Protein AF-A0A2P6VHN7-F1 (afdb_monomer_lite)

Secondary structure (DSSP, 8-state):
--S--TTS--TTSTTSTT----------TT-EEEEEEE-SS---EEEEEEEEEEEB-SHHHHHHH--HHHHHTTB-EE-SSTT-SSTT-SPEEE-SS-SEEEEEEEEPPTT----SSSEEEEEEEEEE--SSSBPTT--TTTS-TTSPBTTTSS----------SSSPPPPHHHH-SSSEEEE-TTTTSSEEEEEEETTEEEEEEPSTT-EEETTTTEEE-GGG--PPP-----------

Foldseek 3Di:
DQPDDPPDDDQPFFPHVVDPQDDPDDDDAQDWFFDKAFAPAFQWAKKWKFKAKFFFGGRVRRVVGVDPLRRLVGTKFQDPDPPEPDGRHRIDTTARPDRMDTGRTITHHHPDDAPSGRIDMDMDMDGFGDNAAHEPPDDPVRHDPPHHYALPPQRWGPPPPRPDPDQPQPQLQVVFAQAAKAARLSVVQQKIWGAPGRRRTDIDGDTRQFGQARVVRDTHHPVRHDRDHDDDDPPPPPDD

Structure (mmCIF, N/CA/C/O backbone):
data_AF-A0A2P6VHN7-F1
#
_entry.id   AF-A0A2P6VHN7-F1
#
loop_
_atom_site.group_PDB
_atom_site.id
_atom_site.type_symbol
_atom_site.label_atom_id
_atom_site.label_alt_id
_atom_site.label_comp_id
_atom_site.label_asym_id
_atom_site.label_entity_id
_atom_site.label_seq_id
_atom_site.pdbx_PDB_ins_code
_atom_site.Cartn_x
_atom_site.Cartn_y
_atom_site.Cartn_z
_atom_site.occupancy
_atom_site.B_iso_or_equiv
_atom_site.auth_seq_id
_atom_site.auth_comp_id
_atom_site.auth_asym_id
_atom_site.auth_atom_id
_atom_site.pdbx_PDB_model_num
ATOM 1 N N . MET A 1 1 ? 0.963 -10.779 1.175 1.00 86.38 1 MET A N 1
ATOM 2 C CA . MET A 1 1 ? 0.351 -9.469 1.498 1.00 86.38 1 MET A CA 1
ATOM 3 C C . MET A 1 1 ? 1.165 -8.693 2.508 1.00 86.38 1 MET A C 1
ATOM 5 O O . MET A 1 1 ? 1.375 -7.500 2.324 1.00 86.38 1 MET A O 1
ATOM 9 N N . CYS A 1 2 ? 1.641 -9.367 3.551 1.00 91.75 2 CYS A N 1
ATOM 10 C CA . CYS A 1 2 ? 2.353 -8.747 4.667 1.00 91.75 2 CYS A CA 1
ATOM 11 C C . CYS A 1 2 ? 3.887 -8.879 4.563 1.00 91.75 2 CYS A C 1
ATOM 13 O O . CYS A 1 2 ? 4.567 -8.957 5.576 1.00 91.75 2 CYS A O 1
ATOM 15 N N . GLY A 1 3 ? 4.434 -8.929 3.341 1.00 90.25 3 GLY A N 1
ATOM 16 C CA . GLY A 1 3 ? 5.885 -8.992 3.093 1.00 90.25 3 GLY A CA 1
ATOM 17 C C . GLY A 1 3 ? 6.507 -10.394 3.053 1.00 90.25 3 GLY A C 1
ATOM 18 O O . GLY A 1 3 ? 7.708 -10.512 2.826 1.00 90.25 3 GLY A O 1
ATOM 19 N N . ASP A 1 4 ? 5.712 -11.450 3.233 1.00 89.19 4 ASP A N 1
ATOM 20 C CA . ASP A 1 4 ? 6.186 -12.835 3.141 1.00 89.19 4 ASP A CA 1
ATOM 21 C C . ASP A 1 4 ? 6.561 -13.239 1.700 1.00 89.19 4 ASP A C 1
ATOM 23 O O . ASP A 1 4 ? 5.911 -12.780 0.750 1.00 89.19 4 ASP A O 1
ATOM 27 N N . PRO A 1 5 ? 7.566 -14.119 1.507 1.00 83.31 5 PRO A N 1
ATOM 28 C CA . PRO A 1 5 ? 7.915 -14.629 0.187 1.00 83.31 5 PRO A CA 1
ATOM 29 C C . PRO A 1 5 ? 6.751 -15.361 -0.500 1.00 83.31 5 PRO A C 1
ATOM 31 O O . PRO A 1 5 ? 5.858 -15.936 0.124 1.00 83.31 5 PRO A O 1
ATOM 34 N N . TRP A 1 6 ? 6.778 -15.377 -1.831 1.00 76.44 6 TRP A N 1
ATOM 35 C CA . TRP A 1 6 ? 5.832 -16.138 -2.642 1.00 76.44 6 TRP A CA 1
ATOM 36 C C . TRP A 1 6 ? 6.573 -17.152 -3.525 1.00 76.44 6 TRP A C 1
ATOM 38 O O . TRP A 1 6 ? 7.509 -16.748 -4.217 1.00 76.44 6 TRP A O 1
ATOM 48 N N . PRO A 1 7 ? 6.156 -18.434 -3.581 1.00 75.00 7 PRO A N 1
ATOM 49 C CA . PRO A 1 7 ? 5.142 -19.099 -2.759 1.00 75.00 7 PRO A CA 1
ATOM 50 C C . PRO A 1 7 ? 5.776 -19.716 -1.496 1.00 75.00 7 PRO A C 1
ATOM 52 O O . PRO A 1 7 ? 6.458 -20.734 -1.583 1.00 75.00 7 PRO A O 1
ATOM 55 N N . SER A 1 8 ? 5.556 -19.129 -0.317 1.00 80.94 8 SER A N 1
ATOM 56 C CA . SER A 1 8 ? 5.982 -19.722 0.959 1.00 80.94 8 SER A CA 1
ATOM 57 C C . SER A 1 8 ? 4.905 -19.618 2.035 1.00 80.94 8 SER A C 1
ATOM 59 O O . SER A 1 8 ? 3.847 -19.019 1.823 1.00 80.94 8 SER A O 1
ATOM 61 N N . ASP A 1 9 ? 5.208 -20.184 3.206 1.00 87.94 9 ASP A N 1
ATOM 62 C CA . ASP A 1 9 ? 4.478 -19.908 4.440 1.00 87.94 9 ASP A CA 1
ATOM 63 C C . ASP A 1 9 ? 4.372 -18.396 4.670 1.00 87.94 9 ASP A C 1
ATOM 65 O O . ASP A 1 9 ? 5.269 -17.632 4.295 1.00 87.94 9 ASP A O 1
ATOM 69 N N . ARG A 1 10 ? 3.267 -17.980 5.297 1.00 91.12 10 ARG A N 1
ATOM 70 C CA . ARG A 1 10 ? 2.905 -16.573 5.504 1.00 91.12 10 ARG A CA 1
ATOM 71 C C . ARG A 1 10 ? 2.848 -16.210 6.991 1.00 91.12 10 ARG A C 1
ATOM 73 O O . ARG A 1 10 ? 1.762 -16.037 7.546 1.00 91.12 10 ARG A O 1
ATOM 80 N N . PRO A 1 11 ? 3.993 -16.183 7.695 1.00 93.94 11 PRO A N 1
ATOM 81 C CA . PRO A 1 11 ? 4.022 -15.993 9.140 1.00 93.94 11 PRO A CA 1
ATOM 82 C C . PRO A 1 11 ? 3.550 -14.608 9.614 1.00 93.94 11 PRO A C 1
ATOM 84 O O . PRO A 1 11 ? 3.300 -14.478 10.814 1.00 93.94 11 PRO A O 1
ATOM 87 N N . HIS A 1 12 ? 3.426 -13.606 8.733 1.00 95.06 12 HIS A N 1
ATOM 88 C CA . HIS A 1 12 ? 2.946 -12.258 9.076 1.00 95.06 12 HIS A CA 1
ATOM 89 C C . HIS A 1 12 ? 1.463 -12.017 8.735 1.00 95.06 12 HIS A C 1
ATOM 91 O O . HIS A 1 12 ? 0.946 -10.930 8.989 1.00 95.06 12 HIS A O 1
ATOM 97 N N . GLU A 1 13 ? 0.774 -13.002 8.160 1.00 92.88 13 GLU A N 1
ATOM 98 C CA . GLU A 1 13 ? -0.680 -12.977 7.943 1.00 92.88 13 GLU A CA 1
ATOM 99 C C . GLU A 1 13 ? -1.403 -13.726 9.077 1.00 92.88 13 GLU A C 1
ATOM 101 O O . GLU A 1 13 ? -0.772 -14.441 9.864 1.00 92.88 13 GLU A O 1
ATOM 106 N N . ALA A 1 14 ? -2.728 -13.574 9.191 1.00 93.06 14 ALA A N 1
ATOM 107 C CA . ALA A 1 14 ? -3.465 -14.235 10.262 1.00 93.06 14 ALA A CA 1
ATOM 108 C C . ALA A 1 14 ? -3.269 -15.751 10.341 1.00 93.06 14 ALA A C 1
ATOM 110 O O . ALA A 1 14 ? -3.322 -16.471 9.343 1.00 93.06 14 ALA A O 1
ATOM 111 N N . GLY A 1 15 ? -3.073 -16.233 11.572 1.00 92.12 15 GLY A N 1
ATOM 112 C CA . GLY A 1 15 ? -2.699 -17.619 11.867 1.00 92.12 15 GLY A CA 1
ATOM 113 C C . GLY A 1 15 ? -1.195 -17.897 11.742 1.00 92.12 15 GLY A C 1
ATOM 114 O O . GLY A 1 15 ? -0.748 -18.981 12.111 1.00 92.12 15 GLY A O 1
ATOM 115 N N . GLY A 1 16 ? -0.414 -16.930 11.256 1.00 94.19 16 GLY A N 1
ATOM 116 C CA . GLY A 1 16 ? 1.040 -16.981 11.202 1.00 94.19 16 GLY A CA 1
ATOM 117 C C . GLY A 1 16 ? 1.712 -16.709 12.551 1.00 94.19 16 GLY A C 1
ATOM 118 O O . GLY A 1 16 ? 1.113 -16.182 13.486 1.00 94.19 16 GLY A O 1
ATOM 119 N N . ARG A 1 17 ? 3.002 -17.052 12.643 1.00 95.38 17 ARG A N 1
ATOM 120 C CA . ARG A 1 17 ? 3.818 -16.946 13.868 1.00 95.38 17 ARG A CA 1
ATOM 121 C C . ARG A 1 17 ? 3.841 -15.545 14.492 1.00 95.38 17 ARG A C 1
ATOM 123 O O . ARG A 1 17 ? 4.016 -15.436 15.703 1.00 95.38 17 ARG A O 1
ATOM 130 N N . TYR A 1 18 ? 3.742 -14.499 13.677 1.00 94.12 18 TYR A N 1
ATOM 131 C CA . TYR A 1 18 ? 3.858 -13.105 14.110 1.00 94.12 18 TYR A CA 1
ATOM 132 C C . TYR A 1 18 ? 2.504 -12.394 14.208 1.00 94.12 18 TYR A C 1
ATOM 134 O O . TYR A 1 18 ? 2.458 -11.209 14.536 1.00 94.12 18 TYR A O 1
ATOM 142 N N . TRP A 1 19 ? 1.403 -13.103 13.951 1.00 92.75 19 TRP A N 1
ATOM 143 C CA . TRP A 1 19 ? 0.060 -12.567 14.111 1.00 92.75 19 TRP A CA 1
ATOM 144 C C . TRP A 1 19 ? -0.467 -12.873 15.513 1.00 92.75 19 TRP A C 1
ATOM 146 O O . TRP A 1 19 ? -0.619 -14.030 15.900 1.00 92.75 19 TRP A O 1
ATOM 156 N N . PHE A 1 20 ? -0.772 -11.823 16.273 1.00 90.00 20 PHE A N 1
ATOM 157 C CA . PHE A 1 20 ? -1.273 -11.940 17.648 1.00 90.00 20 PHE A CA 1
ATOM 158 C C . PHE A 1 20 ? -2.760 -11.586 17.787 1.00 90.00 20 PHE A C 1
ATOM 160 O O . PHE A 1 20 ? -3.313 -11.709 18.875 1.00 90.00 20 PHE A O 1
ATOM 167 N N . GLY A 1 21 ? -3.411 -11.130 16.709 1.00 85.94 21 GLY A N 1
ATOM 168 C CA . GLY A 1 21 ? -4.821 -10.716 16.717 1.00 85.94 21 GLY A CA 1
ATOM 169 C C . GLY A 1 21 ? -5.123 -9.460 17.545 1.00 85.94 21 GLY A C 1
ATOM 170 O O . GLY A 1 21 ? -6.286 -9.125 17.747 1.00 85.94 21 GLY A O 1
ATOM 171 N N . THR A 1 22 ? -4.093 -8.765 18.029 1.00 87.88 22 THR A N 1
ATOM 172 C CA . THR A 1 22 ? -4.228 -7.580 18.880 1.00 87.88 22 THR A CA 1
ATOM 173 C C . THR A 1 22 ? -4.276 -6.310 18.040 1.00 87.88 22 THR A C 1
ATOM 175 O O . THR A 1 22 ? -3.408 -6.084 17.198 1.00 87.88 22 THR A O 1
ATOM 178 N N . VAL A 1 23 ? -5.249 -5.441 18.316 1.00 89.94 23 VAL A N 1
ATOM 179 C CA . VAL A 1 23 ? -5.300 -4.088 17.749 1.00 89.94 23 VAL A CA 1
ATOM 180 C C . VAL A 1 23 ? -4.153 -3.258 18.327 1.00 89.94 23 VAL A C 1
ATOM 182 O O . VAL A 1 23 ? -4.055 -3.079 19.539 1.00 89.94 23 VAL A O 1
ATOM 185 N N . THR A 1 24 ? -3.277 -2.753 17.461 1.00 90.88 24 THR A N 1
ATOM 186 C CA . THR A 1 24 ? -2.067 -2.008 17.851 1.00 90.88 24 THR A CA 1
ATOM 187 C C . THR A 1 24 ? -2.245 -0.489 17.843 1.00 90.88 24 THR A C 1
ATOM 189 O O . THR A 1 24 ? -1.358 0.228 18.298 1.00 90.88 24 THR A O 1
ATOM 192 N N . GLY A 1 25 ? -3.385 0.013 17.363 1.00 91.69 25 GLY A N 1
ATOM 193 C CA . GLY A 1 25 ? -3.706 1.437 17.335 1.00 91.69 25 GLY A CA 1
ATOM 194 C C . GLY A 1 25 ? -5.202 1.679 17.162 1.00 91.69 25 GLY A C 1
ATOM 195 O O . GLY A 1 25 ? -5.915 0.860 16.587 1.00 91.69 25 GLY A O 1
ATOM 196 N N . SER A 1 26 ? -5.686 2.801 17.684 1.00 94.12 26 SER A N 1
ATOM 197 C CA . SER A 1 26 ? -7.070 3.257 17.533 1.00 94.12 26 SER A CA 1
ATOM 198 C C . SER A 1 26 ? -7.059 4.694 17.038 1.00 94.12 26 SER A C 1
ATOM 200 O O . SER A 1 26 ? -6.291 5.514 17.539 1.00 94.12 26 SER A O 1
ATOM 202 N N . TYR A 1 27 ? -7.893 4.972 16.043 1.00 95.94 27 TYR A N 1
ATOM 203 C CA . TYR A 1 27 ? -7.943 6.247 15.338 1.00 95.94 27 TYR A CA 1
ATOM 204 C C . TYR A 1 27 ? -9.392 6.592 15.008 1.00 95.94 27 TYR A C 1
ATOM 206 O O . TYR A 1 27 ? -10.249 5.706 14.948 1.00 95.94 27 TYR A O 1
ATOM 214 N N . GLU A 1 28 ? -9.654 7.869 14.763 1.00 96.06 28 GLU A N 1
ATOM 215 C CA . GLU A 1 28 ? -10.955 8.338 14.296 1.00 96.06 28 GLU A CA 1
ATOM 216 C C . GLU A 1 28 ? -11.028 8.280 12.764 1.00 96.06 28 GLU A C 1
ATOM 218 O O . GLU A 1 28 ? -10.049 8.525 12.052 1.00 96.06 28 GLU A O 1
ATOM 223 N N . GLU A 1 29 ? -12.201 7.947 12.223 1.00 94.94 29 GLU A N 1
ATOM 224 C CA . GLU A 1 29 ? -12.406 8.013 10.777 1.00 94.94 29 GLU A CA 1
ATOM 225 C C . GLU A 1 29 ? -12.183 9.442 10.265 1.00 94.94 29 GLU A C 1
ATOM 227 O O . GLU A 1 29 ? -12.552 10.423 10.909 1.00 94.94 29 GLU A O 1
ATOM 232 N N . GLY A 1 30 ? -11.553 9.591 9.100 1.00 93.31 30 GLY A N 1
ATOM 233 C CA . GLY A 1 30 ? -11.214 10.925 8.602 1.00 93.31 30 GLY A CA 1
ATOM 234 C C . GLY A 1 30 ? -10.143 11.669 9.416 1.00 93.31 30 GLY A C 1
ATOM 235 O O . GLY A 1 30 ? -9.899 12.842 9.130 1.00 93.31 30 GLY A O 1
ATOM 236 N N . GLN A 1 31 ? -9.481 11.037 10.385 1.00 96.94 31 GLN A N 1
ATOM 237 C CA . GLN A 1 31 ? -8.352 11.638 11.091 1.00 96.94 31 GLN A CA 1
ATOM 238 C C . GLN A 1 31 ? -7.119 11.740 10.176 1.00 96.94 31 GLN A C 1
ATOM 240 O O . GLN A 1 31 ? -6.801 10.807 9.435 1.00 96.94 31 GLN A O 1
ATOM 245 N N . ALA A 1 32 ? -6.394 12.857 10.262 1.00 97.44 32 ALA A N 1
ATOM 246 C CA . ALA A 1 32 ? -5.024 12.946 9.765 1.00 97.44 32 ALA A CA 1
ATOM 247 C C . ALA A 1 32 ? -4.084 12.298 10.794 1.00 97.44 32 ALA A C 1
ATOM 249 O O . ALA A 1 32 ? -3.969 12.771 11.928 1.00 97.44 32 ALA A O 1
ATOM 250 N N . VAL A 1 33 ? -3.455 11.189 10.416 1.00 97.00 33 VAL A N 1
ATOM 251 C CA . VAL A 1 33 ? -2.553 10.414 11.272 1.00 97.00 33 VAL A CA 1
ATOM 252 C C . VAL A 1 33 ? -1.113 10.574 10.818 1.00 97.00 33 VAL A C 1
ATOM 254 O O . VAL A 1 33 ? -0.829 10.676 9.630 1.00 97.00 33 VAL A O 1
ATOM 257 N N . ASN A 1 34 ? -0.199 10.550 11.777 1.00 97.56 34 ASN A N 1
ATOM 258 C CA . ASN A 1 34 ? 1.230 10.595 11.519 1.00 97.56 34 ASN A CA 1
ATOM 259 C C . ASN A 1 34 ? 1.776 9.168 11.479 1.00 97.56 34 ASN A C 1
ATOM 261 O O . ASN A 1 34 ? 1.771 8.471 12.495 1.00 97.56 34 ASN A O 1
ATOM 265 N N . LEU A 1 35 ? 2.222 8.731 10.303 1.00 97.25 35 LEU A N 1
ATOM 266 C CA . LEU A 1 35 ? 2.865 7.434 10.111 1.00 97.25 35 LEU A CA 1
ATOM 267 C C . LEU A 1 35 ? 4.382 7.595 10.193 1.00 97.25 35 LEU A C 1
ATOM 269 O O . LEU A 1 35 ? 4.950 8.520 9.614 1.00 97.25 35 LEU A O 1
ATOM 273 N N . THR A 1 36 ? 5.038 6.661 10.877 1.00 97.00 36 THR A N 1
ATOM 274 C CA . THR A 1 36 ? 6.495 6.646 11.020 1.00 97.00 36 THR A CA 1
ATOM 275 C C . THR A 1 36 ? 7.052 5.377 10.392 1.00 97.00 36 THR A C 1
ATOM 277 O O . THR A 1 36 ? 6.622 4.271 10.722 1.00 97.00 36 THR A O 1
ATOM 280 N N . VAL A 1 37 ? 8.032 5.529 9.502 1.00 97.06 37 VAL A N 1
ATOM 281 C CA . VAL A 1 37 ? 8.764 4.410 8.894 1.00 97.06 37 VAL A CA 1
ATOM 282 C C . VAL A 1 37 ? 10.242 4.549 9.216 1.00 97.06 37 VAL A C 1
ATOM 284 O O . VAL A 1 37 ? 10.860 5.588 8.980 1.00 97.06 37 VAL A O 1
ATOM 287 N N . ARG A 1 38 ? 10.825 3.465 9.732 1.00 96.25 38 ARG A N 1
ATOM 288 C CA . ARG A 1 38 ? 12.263 3.352 9.960 1.00 96.25 38 ARG A CA 1
ATOM 289 C C . ARG A 1 38 ? 12.859 2.352 8.982 1.00 96.25 38 ARG A C 1
ATOM 291 O O . ARG A 1 38 ? 12.532 1.168 9.029 1.00 96.25 38 ARG A O 1
ATOM 298 N N . LEU A 1 39 ? 13.762 2.828 8.138 1.00 94.75 39 LEU A N 1
ATOM 299 C CA . LEU A 1 39 ? 14.549 1.993 7.244 1.00 94.75 39 LEU A CA 1
ATOM 300 C C . LEU A 1 39 ? 15.851 1.570 7.926 1.00 94.75 39 LEU A C 1
ATOM 302 O O . LEU A 1 39 ? 16.501 2.352 8.618 1.00 94.75 39 LEU A O 1
ATOM 306 N N . THR A 1 40 ? 16.258 0.327 7.692 1.00 93.00 40 THR A N 1
ATOM 307 C CA . THR A 1 40 ? 17.609 -0.160 8.014 1.00 93.00 40 THR A CA 1
ATOM 308 C C . THR A 1 40 ? 18.572 0.015 6.840 1.00 93.00 40 THR A C 1
ATOM 310 O O . THR A 1 40 ? 19.777 0.108 7.051 1.00 93.00 40 THR A O 1
ATOM 313 N N . ALA A 1 41 ? 18.042 0.107 5.619 1.00 90.75 41 ALA A N 1
ATOM 314 C CA . ALA A 1 41 ? 18.772 0.423 4.401 1.00 90.75 41 ALA A CA 1
ATOM 315 C C . ALA A 1 41 ? 17.924 1.354 3.520 1.00 90.75 41 ALA A C 1
ATOM 317 O O . ALA A 1 41 ? 16.771 1.044 3.214 1.00 90.75 41 ALA A O 1
ATOM 318 N N . ALA A 1 42 ? 18.489 2.499 3.134 1.00 90.69 42 ALA A N 1
ATOM 319 C CA . ALA A 1 42 ? 17.828 3.471 2.271 1.00 90.69 42 ALA A CA 1
ATOM 320 C C . ALA A 1 42 ? 18.074 3.118 0.794 1.00 90.69 42 ALA A C 1
ATOM 322 O O . ALA A 1 42 ? 19.212 3.118 0.319 1.00 90.69 42 ALA A O 1
ATOM 323 N N . HIS A 1 43 ? 17.008 2.803 0.057 1.00 91.31 43 HIS A N 1
ATOM 324 C CA . HIS A 1 43 ? 17.083 2.343 -1.337 1.00 91.31 43 HIS A CA 1
ATOM 325 C C . HIS A 1 43 ? 16.308 3.242 -2.312 1.00 91.31 43 HIS A C 1
ATOM 327 O O . HIS A 1 43 ? 15.894 2.778 -3.379 1.00 91.31 43 HIS A O 1
ATOM 333 N N . LYS A 1 44 ? 16.120 4.526 -1.963 1.00 91.00 44 LYS A N 1
ATOM 334 C CA . LYS A 1 44 ? 15.271 5.482 -2.701 1.00 91.00 44 LYS A CA 1
ATOM 335 C C . LYS A 1 44 ? 13.858 4.930 -2.941 1.00 91.00 44 LYS A C 1
ATOM 337 O O . LYS A 1 44 ? 13.475 3.923 -2.353 1.00 91.00 44 LYS A O 1
ATOM 342 N N . GLY A 1 45 ? 13.087 5.542 -3.833 1.00 91.50 45 GLY A N 1
ATOM 343 C CA . GLY A 1 45 ? 11.812 5.007 -4.303 1.00 91.50 45 GLY A CA 1
ATOM 344 C C . GLY A 1 45 ? 10.635 5.678 -3.613 1.00 91.50 45 GLY A C 1
ATOM 345 O O . GLY A 1 45 ? 10.615 6.904 -3.510 1.00 91.50 45 GLY A O 1
ATOM 346 N N . ARG A 1 46 ? 9.631 4.904 -3.193 1.00 93.06 46 ARG A N 1
ATOM 347 C CA . ARG A 1 46 ? 8.397 5.459 -2.624 1.00 93.06 46 ARG A CA 1
ATOM 348 C C . ARG A 1 46 ? 7.642 4.512 -1.696 1.00 93.06 46 ARG A C 1
ATOM 350 O O . ARG A 1 46 ? 7.638 3.299 -1.912 1.00 93.06 46 ARG A O 1
ATOM 357 N N . PHE A 1 47 ? 6.971 5.075 -0.695 1.00 96.00 47 PHE A N 1
ATOM 358 C CA . PHE A 1 47 ? 6.048 4.367 0.191 1.00 96.00 47 PHE A CA 1
ATOM 359 C C . PHE A 1 47 ? 4.593 4.591 -0.210 1.00 96.00 47 PHE A C 1
ATOM 361 O O . PHE A 1 47 ? 4.221 5.673 -0.661 1.00 96.00 47 PHE A O 1
ATOM 368 N N . LEU A 1 48 ? 3.778 3.570 0.030 1.00 94.06 48 LEU A N 1
ATOM 369 C CA . LEU A 1 48 ? 2.328 3.594 -0.083 1.00 94.06 48 LEU A CA 1
ATOM 370 C C . LEU A 1 48 ? 1.717 2.963 1.160 1.00 94.06 48 LEU A C 1
ATOM 372 O O . LEU A 1 48 ? 2.234 1.969 1.678 1.00 94.06 48 LEU A O 1
ATOM 376 N N . PHE A 1 49 ? 0.592 3.515 1.599 1.00 97.31 49 PHE A N 1
ATOM 377 C CA . PHE A 1 49 ? -0.160 2.996 2.732 1.00 97.31 49 PHE A CA 1
ATOM 378 C C . PHE A 1 49 ? -1.590 2.685 2.315 1.00 97.31 49 PHE A C 1
ATOM 380 O O . PHE A 1 49 ? -2.222 3.448 1.581 1.00 97.31 49 PHE A O 1
ATOM 387 N N . ARG A 1 50 ? -2.100 1.544 2.770 1.00 95.75 50 ARG A N 1
ATOM 388 C CA . ARG A 1 50 ? -3.429 1.040 2.411 1.00 95.75 50 ARG A CA 1
ATOM 389 C C . ARG A 1 50 ? -4.112 0.444 3.623 1.00 95.75 50 ARG A C 1
ATOM 391 O O . ARG A 1 50 ? -3.439 -0.141 4.466 1.00 95.75 50 ARG A O 1
ATOM 398 N N . VAL A 1 51 ? -5.434 0.529 3.683 1.00 96.50 51 VAL A N 1
ATOM 399 C CA . VAL A 1 51 ? -6.221 -0.102 4.745 1.00 96.50 51 VAL A CA 1
ATOM 400 C C . VAL A 1 51 ? -7.194 -1.102 4.138 1.00 96.50 51 VAL A C 1
ATOM 402 O O . VAL A 1 51 ? -7.929 -0.787 3.215 1.00 96.50 51 VAL A O 1
ATOM 405 N N . CYS A 1 52 ? -7.226 -2.317 4.669 1.00 95.25 52 CYS A N 1
ATOM 406 C CA . CYS A 1 52 ? -8.256 -3.294 4.346 1.00 95.25 52 CYS A CA 1
ATOM 407 C C . CYS A 1 52 ? -9.219 -3.426 5.524 1.00 95.25 52 CYS A C 1
ATOM 409 O O . CYS A 1 52 ? -8.790 -3.634 6.661 1.00 95.25 52 CYS A O 1
ATOM 411 N N . ARG A 1 53 ? -10.522 -3.320 5.246 1.00 96.19 53 ARG A N 1
ATOM 412 C CA . ARG A 1 53 ? -11.584 -3.590 6.217 1.00 96.19 53 ARG A CA 1
ATOM 413 C C . ARG A 1 53 ? -11.978 -5.059 6.164 1.00 96.19 53 ARG A C 1
ATOM 415 O O . ARG A 1 53 ? -12.594 -5.497 5.197 1.00 96.19 53 ARG A O 1
ATOM 422 N N . ILE A 1 54 ? -11.702 -5.788 7.232 1.00 95.88 54 ILE A N 1
ATOM 423 C CA . ILE A 1 54 ? -12.127 -7.173 7.415 1.00 95.88 54 ILE A CA 1
ATOM 424 C C . ILE A 1 54 ? -13.448 -7.170 8.182 1.00 95.88 54 ILE A C 1
ATOM 426 O O . ILE A 1 54 ? -13.519 -6.625 9.281 1.00 95.88 54 ILE A O 1
ATOM 430 N N . VAL A 1 55 ? -14.507 -7.758 7.621 1.00 94.81 55 VAL A N 1
ATOM 431 C CA . VAL A 1 55 ? -15.762 -7.989 8.354 1.00 94.81 55 VAL A CA 1
ATOM 432 C C . VAL A 1 55 ? -15.560 -9.152 9.324 1.00 94.81 55 VAL A C 1
ATOM 434 O O . VAL A 1 55 ? -15.123 -10.230 8.922 1.00 94.81 55 VAL A O 1
ATOM 437 N N . GLY A 1 56 ? -15.909 -8.943 10.590 1.00 93.19 56 GLY A N 1
ATOM 438 C CA . GLY A 1 56 ? -15.588 -9.839 11.696 1.00 93.19 56 GLY A CA 1
ATOM 439 C C . GLY A 1 56 ? -14.152 -9.668 12.194 1.00 93.19 56 GLY A C 1
ATOM 440 O O . GLY A 1 56 ? -13.475 -8.691 11.875 1.00 93.19 56 GLY A O 1
ATOM 441 N N . ALA A 1 57 ? -13.700 -10.640 12.985 1.00 90.12 57 ALA A N 1
ATOM 442 C CA . ALA A 1 57 ? -12.372 -10.659 13.585 1.00 90.12 57 ALA A CA 1
ATOM 443 C C . ALA A 1 57 ? -11.776 -12.076 13.575 1.00 90.12 57 ALA A C 1
ATOM 445 O O . ALA A 1 57 ? -12.486 -13.079 13.455 1.00 90.12 57 ALA A O 1
ATOM 446 N N . GLY A 1 58 ? -10.456 -12.151 13.740 1.00 91.00 58 GLY A N 1
ATOM 447 C CA . GLY A 1 58 ? -9.718 -13.405 13.867 1.00 91.00 58 GLY A CA 1
ATOM 448 C C . GLY A 1 58 ? -9.271 -14.029 12.543 1.00 91.00 58 GLY A C 1
ATOM 449 O O . GLY A 1 58 ? -9.490 -13.494 11.457 1.00 91.00 58 GLY A O 1
ATOM 450 N N . VAL A 1 59 ? -8.628 -15.196 12.657 1.00 92.88 59 VAL A N 1
ATOM 451 C CA . VAL A 1 59 ? -7.875 -15.833 11.564 1.00 92.88 59 VAL A CA 1
ATOM 452 C C . VAL A 1 59 ? -8.718 -16.105 10.327 1.00 92.88 59 VAL A C 1
ATOM 454 O O . VAL A 1 59 ? -8.343 -15.706 9.228 1.00 92.88 59 VAL A O 1
ATOM 457 N N . ALA A 1 60 ? -9.873 -16.748 10.501 1.00 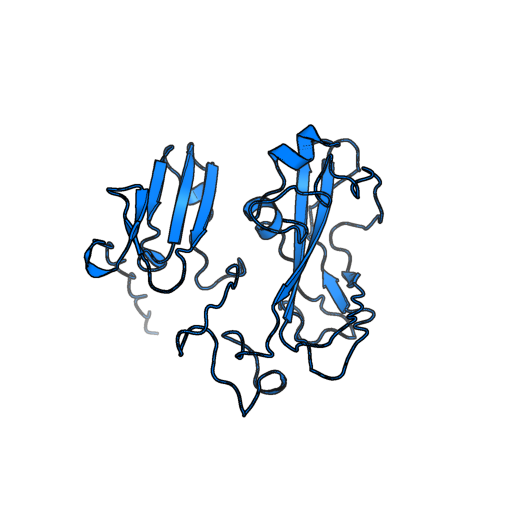92.00 60 ALA A N 1
ATOM 458 C CA . ALA A 1 60 ? -10.729 -17.120 9.379 1.00 92.00 60 ALA A CA 1
ATOM 459 C C . ALA A 1 60 ? -11.252 -15.892 8.616 1.00 92.00 60 ALA A C 1
ATOM 461 O O . ALA A 1 60 ? -11.324 -15.914 7.389 1.00 92.00 60 ALA A O 1
ATOM 462 N N . ALA A 1 61 ? -11.593 -14.816 9.334 1.00 93.19 61 ALA A N 1
ATOM 463 C CA . ALA A 1 61 ? -12.105 -13.593 8.731 1.00 93.19 61 ALA A CA 1
ATOM 464 C C . ALA A 1 61 ? -11.029 -12.893 7.892 1.00 93.19 61 ALA A C 1
ATOM 466 O O . ALA A 1 61 ? -11.298 -12.531 6.745 1.00 93.19 61 ALA A O 1
ATOM 467 N N . GLU A 1 62 ? -9.818 -12.744 8.439 1.00 93.88 62 GLU A N 1
ATOM 468 C CA . GLU A 1 62 ? -8.711 -12.086 7.744 1.00 93.88 62 GLU A CA 1
ATOM 469 C C . GLU A 1 62 ? -8.239 -12.908 6.539 1.00 93.88 62 GLU A C 1
ATOM 471 O O . GLU A 1 62 ? -8.155 -12.365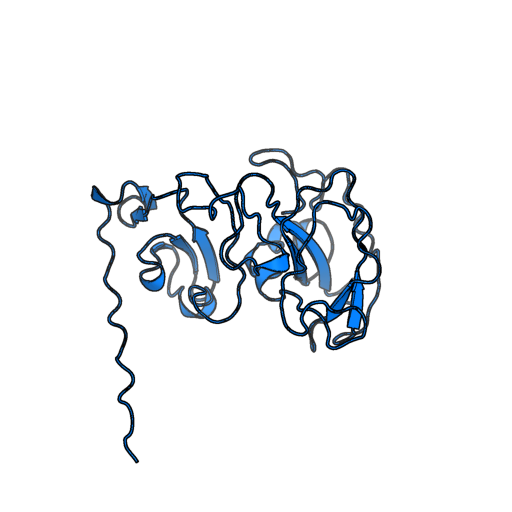 5.442 1.00 93.88 62 GLU A O 1
ATOM 476 N N . GLN A 1 63 ? -8.037 -14.223 6.684 1.00 90.25 63 GLN A N 1
ATOM 477 C CA . GLN A 1 63 ? -7.616 -15.089 5.572 1.00 90.25 63 GLN A CA 1
ATOM 478 C C . GLN A 1 63 ? -8.616 -15.104 4.405 1.00 90.25 63 GLN A C 1
ATOM 480 O O . GLN A 1 63 ? -8.215 -15.258 3.252 1.00 90.25 63 GLN A O 1
ATOM 485 N N . ALA A 1 64 ? -9.911 -14.939 4.686 1.00 88.00 64 ALA A N 1
ATOM 486 C CA . ALA A 1 64 ? -10.946 -14.912 3.656 1.00 88.00 64 ALA A CA 1
ATOM 487 C C . ALA A 1 64 ? -11.042 -13.571 2.906 1.00 88.00 64 ALA A C 1
ATOM 489 O O . ALA A 1 64 ? -11.564 -13.540 1.793 1.00 88.00 64 ALA A O 1
ATOM 490 N N . GLN A 1 65 ? -10.597 -12.464 3.512 1.00 91.38 65 GLN A N 1
ATOM 491 C CA . GLN A 1 65 ? -10.910 -11.108 3.035 1.00 91.38 65 GLN A CA 1
ATOM 492 C C . GLN A 1 65 ? -9.675 -10.255 2.725 1.00 91.38 65 GLN A C 1
ATOM 494 O O . GLN A 1 65 ? -9.750 -9.380 1.854 1.00 91.38 65 GLN A O 1
ATOM 499 N N . LEU A 1 66 ? -8.536 -10.507 3.382 1.00 89.31 66 LEU A N 1
ATOM 500 C CA . LEU A 1 66 ? -7.297 -9.779 3.139 1.00 89.31 66 LEU A CA 1
ATOM 501 C C . LEU A 1 66 ? -6.811 -10.061 1.718 1.00 89.31 66 LEU A C 1
ATOM 503 O O . LEU A 1 66 ? -6.318 -11.134 1.374 1.00 89.31 66 LEU A O 1
ATOM 507 N N . SER A 1 67 ? -6.976 -9.055 0.876 1.00 84.25 67 SER A N 1
ATOM 508 C CA . SER A 1 67 ? -6.734 -9.123 -0.555 1.00 84.25 67 SER A CA 1
ATOM 509 C C . SER A 1 67 ? -6.198 -7.782 -1.040 1.00 84.25 67 SER A C 1
ATOM 511 O O . SER A 1 67 ? -6.374 -6.755 -0.381 1.00 84.25 67 SER A O 1
ATOM 513 N N . TYR A 1 68 ? -5.549 -7.782 -2.204 1.00 80.06 68 TYR A N 1
ATOM 514 C CA . TYR A 1 68 ? -5.083 -6.543 -2.807 1.00 80.06 68 TYR A CA 1
ATOM 515 C C . TYR A 1 68 ? -6.265 -5.647 -3.143 1.00 80.06 68 TYR A C 1
ATOM 517 O O . TYR A 1 68 ? -6.160 -4.453 -2.937 1.00 80.06 68 TYR A O 1
ATOM 525 N N . ASP A 1 69 ? -7.411 -6.196 -3.551 1.00 76.12 69 ASP A N 1
ATOM 526 C CA . ASP A 1 69 ? -8.616 -5.397 -3.791 1.00 76.12 69 ASP A CA 1
ATOM 527 C C . ASP A 1 69 ? -9.123 -4.727 -2.516 1.00 76.12 69 ASP A C 1
ATOM 529 O O . ASP A 1 69 ? -9.432 -3.538 -2.533 1.00 76.12 69 ASP A O 1
ATOM 533 N N . CYS A 1 70 ? -9.156 -5.458 -1.397 1.00 86.31 70 CYS A N 1
ATOM 534 C CA . CYS A 1 70 ? -9.553 -4.884 -0.115 1.00 86.31 70 CYS A CA 1
ATOM 535 C C . CYS A 1 70 ? -8.603 -3.764 0.330 1.00 86.31 70 CYS A C 1
ATOM 537 O O . CYS A 1 70 ? -9.054 -2.715 0.778 1.00 86.31 70 CYS A O 1
ATOM 539 N N . LEU A 1 71 ? -7.292 -3.965 0.173 1.00 90.19 71 LEU A N 1
ATOM 540 C CA . LEU A 1 71 ? -6.281 -2.950 0.478 1.00 90.19 71 LEU A CA 1
ATOM 541 C C . LEU A 1 71 ? -6.398 -1.742 -0.467 1.00 90.19 71 LEU A C 1
ATOM 543 O O . LEU A 1 71 ? -6.406 -0.592 -0.035 1.00 90.19 71 LEU A O 1
ATOM 547 N N . ASN A 1 72 ? -6.526 -1.996 -1.766 1.00 81.75 72 ASN A N 1
ATOM 548 C CA . ASN A 1 72 ? -6.608 -0.977 -2.808 1.00 81.75 72 ASN A CA 1
ATOM 549 C C . ASN A 1 72 ? -7.895 -0.148 -2.710 1.00 81.75 72 ASN A C 1
ATOM 551 O O . ASN A 1 72 ? -7.880 1.029 -3.076 1.00 81.75 72 ASN A O 1
ATOM 555 N N . ALA A 1 73 ? -8.976 -0.713 -2.157 1.00 83.62 73 ALA A N 1
ATOM 556 C CA . ALA A 1 73 ? -10.218 0.009 -1.885 1.00 83.62 73 ALA A CA 1
ATOM 557 C C . ALA A 1 73 ? -10.014 1.216 -0.954 1.00 83.62 73 ALA A C 1
ATOM 559 O O . ALA A 1 73 ? -10.755 2.197 -1.062 1.00 83.62 73 ALA A O 1
ATOM 560 N N . HIS A 1 74 ? -8.997 1.178 -0.087 1.00 89.62 74 HIS A N 1
ATOM 561 C CA . HIS A 1 74 ? -8.635 2.300 0.773 1.00 89.62 74 HIS A CA 1
ATOM 562 C C . HIS A 1 74 ? -7.133 2.581 0.728 1.00 89.62 74 HIS A C 1
ATOM 564 O O . HIS A 1 74 ? -6.407 2.424 1.711 1.00 89.62 74 HIS A O 1
ATOM 570 N N . THR A 1 75 ? -6.674 3.049 -0.431 1.00 92.06 75 THR A N 1
ATOM 571 C CA . THR A 1 75 ? -5.360 3.689 -0.546 1.00 92.06 75 THR A CA 1
ATOM 572 C C . THR A 1 75 ? -5.378 5.030 0.185 1.00 92.06 75 THR A C 1
ATOM 574 O O . THR A 1 75 ? -6.226 5.879 -0.098 1.00 92.06 75 THR A O 1
ATOM 577 N N . LEU A 1 76 ? -4.460 5.212 1.134 1.00 95.88 76 LEU A N 1
ATOM 578 C CA . LEU A 1 76 ? -4.330 6.466 1.867 1.00 95.88 76 LEU A CA 1
ATOM 579 C C . LEU A 1 76 ? -3.604 7.501 1.008 1.00 95.88 76 LEU A C 1
ATOM 581 O O . LEU A 1 76 ? -2.717 7.167 0.224 1.00 95.88 76 LEU A O 1
ATOM 585 N N . VAL A 1 77 ? -3.963 8.765 1.199 1.00 94.06 77 VAL A N 1
ATOM 586 C CA . VAL A 1 77 ? -3.291 9.911 0.578 1.00 94.06 77 VAL A CA 1
ATOM 587 C C . VAL A 1 77 ? -2.674 10.788 1.651 1.00 94.06 77 VAL A C 1
ATOM 589 O O . VAL A 1 77 ? -3.165 10.813 2.785 1.00 94.06 77 VAL A O 1
ATOM 592 N N . GLN A 1 78 ? -1.610 11.506 1.306 1.00 96.31 78 GLN A N 1
ATOM 593 C CA . GLN A 1 78 ? -1.018 12.484 2.210 1.00 96.31 78 GLN A CA 1
ATOM 594 C C . GLN A 1 78 ? -2.074 13.519 2.618 1.00 96.31 78 GLN A C 1
ATOM 596 O O . GLN A 1 78 ? -2.810 14.036 1.770 1.00 96.31 78 GLN A O 1
ATOM 601 N N . ALA A 1 79 ? -2.175 13.799 3.915 1.00 95.06 79 ALA A N 1
ATOM 602 C CA . ALA A 1 79 ? -3.102 14.803 4.419 1.00 95.06 79 ALA A CA 1
ATOM 603 C C . ALA A 1 79 ? -2.623 16.214 4.048 1.00 95.06 79 ALA A C 1
ATOM 605 O O . ALA A 1 79 ? -1.427 16.458 3.892 1.00 95.06 79 ALA A O 1
ATOM 606 N N . ASP A 1 80 ? -3.557 17.157 3.946 1.00 94.44 80 ASP A N 1
ATOM 607 C CA . ASP A 1 80 ? -3.233 18.581 3.827 1.00 94.44 80 ASP A CA 1
ATOM 608 C C . ASP A 1 80 ? -2.824 19.131 5.200 1.00 94.44 80 ASP A C 1
ATOM 610 O O . ASP A 1 80 ? -3.621 19.711 5.939 1.00 94.44 80 ASP A O 1
ATOM 614 N N . ALA A 1 81 ? -1.591 18.818 5.596 1.00 94.94 81 ALA A N 1
ATOM 615 C CA . ALA A 1 81 ? -1.034 19.131 6.901 1.00 94.94 81 ALA A CA 1
ATOM 616 C C . ALA A 1 81 ? 0.467 19.459 6.798 1.00 94.94 81 ALA A C 1
ATOM 618 O O . ALA A 1 81 ? 1.140 19.006 5.864 1.00 94.94 81 ALA A O 1
ATOM 619 N N . PRO A 1 82 ? 1.026 20.217 7.762 1.00 95.06 82 PRO A N 1
ATOM 620 C CA . PRO A 1 82 ? 2.459 20.476 7.817 1.00 95.06 82 PRO A CA 1
ATOM 621 C C . PRO A 1 82 ? 3.275 19.182 7.770 1.00 95.06 82 PRO A C 1
ATOM 623 O O . PRO A 1 82 ? 2.973 18.224 8.476 1.00 95.06 82 PRO A O 1
ATOM 626 N N . GLY A 1 83 ? 4.321 19.177 6.944 1.00 90.94 83 GLY A N 1
ATOM 627 C CA . GLY A 1 83 ? 5.182 18.013 6.739 1.00 90.94 83 GLY A CA 1
ATOM 628 C C . GLY A 1 83 ? 4.803 17.147 5.538 1.00 90.94 83 GLY A C 1
ATOM 629 O O . GLY A 1 83 ? 5.640 16.364 5.108 1.00 90.94 83 GLY A O 1
ATOM 630 N N . ALA A 1 84 ? 3.614 17.305 4.942 1.00 94.50 84 ALA A N 1
ATOM 631 C CA . ALA A 1 84 ? 3.280 16.627 3.688 1.00 94.50 84 ALA A CA 1
ATOM 632 C C . ALA A 1 84 ? 4.224 17.060 2.551 1.00 94.50 84 ALA A C 1
ATOM 634 O O . ALA A 1 84 ? 4.484 18.250 2.366 1.00 94.50 84 ALA A O 1
ATOM 635 N N . GLN A 1 85 ? 4.704 16.099 1.759 1.00 93.81 85 GLN A N 1
ATOM 636 C CA . GLN A 1 85 ? 5.460 16.369 0.531 1.00 93.81 85 GLN A CA 1
ATOM 637 C C . GLN A 1 85 ? 4.535 16.861 -0.587 1.00 93.81 85 GLN A C 1
ATOM 639 O O . GLN A 1 85 ? 4.882 17.771 -1.338 1.00 93.81 85 GLN A O 1
ATOM 644 N N . ALA A 1 86 ? 3.364 16.233 -0.704 1.00 89.19 86 ALA A N 1
ATOM 645 C CA . ALA A 1 86 ? 2.376 16.495 -1.739 1.00 89.19 86 ALA A CA 1
ATOM 646 C C . ALA A 1 86 ? 0.978 16.084 -1.237 1.00 89.19 86 ALA A C 1
ATOM 648 O O . ALA A 1 86 ? 0.580 14.931 -1.412 1.00 89.19 86 ALA A O 1
ATOM 649 N N . PRO A 1 87 ? 0.218 16.997 -0.600 1.00 89.94 87 PRO A N 1
ATOM 650 C CA . PRO A 1 87 ? -1.147 16.719 -0.157 1.00 89.94 87 PRO A CA 1
ATOM 651 C C . PRO A 1 87 ? -2.017 16.106 -1.262 1.00 89.94 87 PRO A C 1
ATOM 653 O O . PRO A 1 87 ? -2.054 16.599 -2.390 1.00 89.94 87 PRO A O 1
ATOM 656 N N . GLY A 1 88 ? -2.728 15.027 -0.935 1.00 87.19 88 GLY A N 1
ATOM 657 C CA . GLY A 1 88 ? -3.567 14.283 -1.879 1.00 87.19 88 GLY A CA 1
ATOM 658 C C . GLY A 1 88 ? -2.829 13.261 -2.754 1.00 87.19 88 GLY A C 1
ATOM 659 O O . GLY A 1 88 ? -3.497 12.448 -3.395 1.00 87.19 88 GLY A O 1
ATOM 660 N N . ASP A 1 89 ? -1.493 13.241 -2.763 1.00 87.38 89 ASP A N 1
ATOM 661 C CA . ASP A 1 89 ? -0.719 12.183 -3.422 1.00 87.38 89 ASP A CA 1
ATOM 662 C C . ASP A 1 89 ? -0.691 10.923 -2.528 1.00 87.38 89 ASP A C 1
ATOM 664 O O . ASP A 1 89 ? -0.487 11.034 -1.314 1.00 87.38 89 ASP A O 1
ATOM 668 N N . PRO A 1 90 ? -0.923 9.713 -3.067 1.00 91.62 90 PRO A N 1
ATOM 669 C CA . PRO A 1 90 ? -0.758 8.473 -2.306 1.00 91.62 90 PRO A CA 1
ATOM 670 C C . PRO A 1 90 ? 0.704 8.137 -1.976 1.00 91.62 90 PRO A C 1
ATOM 672 O O . PRO A 1 90 ? 0.974 7.446 -0.987 1.00 91.62 90 PRO A O 1
ATOM 675 N N . TRP A 1 91 ? 1.652 8.606 -2.787 1.00 92.25 91 TRP A N 1
ATOM 676 C CA . TRP A 1 91 ? 3.055 8.232 -2.676 1.00 92.25 91 TRP A CA 1
ATOM 677 C C . TRP A 1 91 ? 3.826 9.184 -1.783 1.00 92.25 91 TRP A C 1
ATOM 679 O O . TRP A 1 91 ? 3.802 10.393 -1.991 1.00 92.25 91 TRP A O 1
ATOM 689 N N . TRP A 1 92 ? 4.586 8.628 -0.846 1.00 95.12 92 TRP A N 1
ATOM 690 C CA . TRP A 1 92 ? 5.671 9.348 -0.189 1.00 95.12 92 TRP A CA 1
ATOM 691 C C . TRP A 1 92 ? 6.984 9.007 -0.878 1.00 95.12 92 TRP A C 1
ATOM 693 O O . TRP A 1 92 ? 7.358 7.836 -0.920 1.00 95.12 92 TRP A O 1
ATOM 703 N N . TYR A 1 93 ? 7.696 9.990 -1.415 1.00 93.38 93 TYR A N 1
ATOM 704 C CA . TYR A 1 93 ? 8.960 9.757 -2.106 1.00 93.38 93 TYR A CA 1
ATOM 705 C C . TYR A 1 93 ? 10.129 9.711 -1.120 1.00 93.38 93 TYR A C 1
ATOM 707 O O . TYR A 1 93 ? 10.222 10.503 -0.182 1.00 93.38 93 TYR A O 1
ATOM 715 N N . VAL A 1 94 ? 11.008 8.740 -1.344 1.00 92.44 94 VAL A N 1
ATOM 716 C CA . VAL A 1 94 ? 12.091 8.330 -0.447 1.00 92.44 94 VAL A CA 1
ATOM 717 C C . VAL A 1 94 ? 13.411 8.687 -1.119 1.00 92.44 94 VAL A C 1
ATOM 719 O O . VAL A 1 94 ? 13.654 8.297 -2.268 1.00 92.44 94 VAL A O 1
ATOM 722 N N . ASP A 1 95 ? 14.269 9.415 -0.413 1.00 83.75 95 ASP A N 1
ATOM 723 C CA . ASP A 1 95 ? 15.625 9.722 -0.869 1.00 83.75 95 ASP A CA 1
ATOM 724 C C . ASP A 1 95 ? 16.631 8.628 -0.441 1.00 83.75 95 ASP A C 1
ATOM 726 O O . ASP A 1 95 ? 16.259 7.537 0.003 1.00 83.75 95 ASP A O 1
ATOM 730 N N . ASN A 1 96 ? 17.923 8.851 -0.680 1.00 77.00 96 ASN A N 1
ATOM 731 C CA . ASN A 1 96 ? 18.998 7.901 -0.376 1.00 77.00 96 ASN A CA 1
ATOM 732 C C . ASN A 1 96 ? 19.704 8.156 0.967 1.00 77.00 96 ASN A C 1
ATOM 734 O O . ASN A 1 96 ? 20.643 7.426 1.286 1.00 77.00 96 ASN A O 1
ATOM 738 N N . GLU A 1 97 ? 19.298 9.164 1.738 1.00 78.62 97 GLU A N 1
ATOM 739 C CA . GLU A 1 97 ? 20.043 9.634 2.917 1.00 78.62 97 GLU A CA 1
ATOM 740 C C . GLU A 1 97 ? 19.217 9.553 4.206 1.00 78.62 97 GLU A C 1
ATOM 742 O O . GLU A 1 97 ? 19.777 9.461 5.304 1.00 78.62 97 GLU A O 1
ATOM 747 N N . GLN A 1 98 ? 17.890 9.507 4.091 1.00 87.19 98 GLN A N 1
ATOM 748 C CA . GLN A 1 98 ? 16.986 9.458 5.226 1.00 87.19 98 GLN A CA 1
ATOM 749 C C . GLN A 1 98 ? 16.626 8.017 5.631 1.00 87.19 98 GLN A C 1
ATOM 751 O O . GLN A 1 98 ? 16.093 7.220 4.858 1.00 87.19 98 GLN A O 1
ATOM 756 N N . TYR A 1 99 ? 16.890 7.700 6.903 1.00 92.00 99 TYR A N 1
ATOM 757 C CA . TYR A 1 99 ? 16.592 6.400 7.526 1.00 92.00 99 TYR A CA 1
ATOM 758 C C . TYR A 1 99 ? 15.354 6.425 8.427 1.00 92.00 99 TYR A C 1
ATOM 760 O O . TYR A 1 99 ? 14.797 5.376 8.748 1.00 92.00 99 TYR A O 1
ATOM 768 N N . LEU A 1 100 ? 14.930 7.610 8.865 1.00 94.50 100 LEU A N 1
ATOM 769 C CA . LEU A 1 100 ? 13.747 7.801 9.692 1.00 94.50 100 LEU A CA 1
ATOM 770 C C . LEU A 1 100 ? 12.836 8.818 9.015 1.00 94.50 100 LEU A C 1
ATOM 772 O O . LEU A 1 100 ? 13.171 10.000 8.939 1.00 94.50 100 LEU A O 1
ATOM 776 N N . TYR A 1 101 ? 11.692 8.339 8.550 1.00 94.88 101 TYR A N 1
ATOM 777 C CA . TYR A 1 101 ? 10.601 9.156 8.044 1.00 94.88 101 TYR A CA 1
ATOM 778 C C . TYR A 1 101 ? 9.591 9.280 9.168 1.00 94.88 101 TYR A C 1
ATOM 780 O O . TYR A 1 101 ? 8.745 8.405 9.348 1.00 94.88 101 TYR A O 1
ATOM 788 N N . ASP A 1 102 ? 9.778 10.307 9.989 1.00 92.44 102 ASP A N 1
ATOM 789 C CA . ASP A 1 102 ? 8.927 10.555 11.140 1.00 92.44 102 ASP A CA 1
ATOM 790 C C . ASP A 1 102 ? 7.786 11.499 10.780 1.00 92.44 102 ASP A C 1
ATOM 792 O O . ASP A 1 102 ? 7.966 12.437 10.003 1.00 92.44 102 ASP A O 1
ATOM 796 N N . ALA A 1 103 ? 6.624 11.234 11.365 1.00 94.44 103 ALA A N 1
ATOM 797 C CA . ALA A 1 103 ? 5.435 12.057 11.233 1.00 94.44 103 ALA A CA 1
ATOM 798 C C . ALA A 1 103 ? 4.997 12.353 9.785 1.00 94.44 103 ALA A C 1
ATOM 800 O O . ALA A 1 103 ? 4.659 13.490 9.469 1.00 94.44 103 ALA A O 1
ATOM 801 N N . MET A 1 104 ? 4.954 11.337 8.915 1.00 97.44 104 MET A N 1
ATOM 802 C CA . MET A 1 104 ? 4.355 11.469 7.580 1.00 97.44 104 MET A CA 1
ATOM 803 C C . MET A 1 104 ? 2.830 11.610 7.717 1.00 97.44 104 MET A C 1
ATOM 805 O O . MET A 1 104 ? 2.184 10.642 8.140 1.00 97.44 104 MET A O 1
ATOM 809 N N . PRO A 1 105 ? 2.227 12.765 7.381 1.00 98.06 105 PRO A N 1
ATOM 810 C CA . PRO A 1 105 ? 0.807 12.979 7.611 1.00 98.06 105 PRO A CA 1
ATOM 811 C C . PRO A 1 105 ? -0.022 12.297 6.518 1.00 98.06 105 PRO A C 1
ATOM 813 O O . PRO A 1 105 ? 0.046 12.660 5.344 1.00 98.06 105 PRO A O 1
ATOM 816 N N . TYR A 1 106 ? -0.844 11.327 6.905 1.00 98.12 106 TYR A N 1
ATOM 817 C CA . TYR A 1 106 ? -1.739 10.585 6.021 1.00 98.12 106 TYR A CA 1
ATOM 818 C C . TYR A 1 106 ? -3.191 10.700 6.467 1.00 98.12 106 TYR A C 1
ATOM 820 O O . TYR A 1 106 ? -3.516 10.675 7.652 1.00 98.12 106 TYR A O 1
ATOM 828 N N . GLN A 1 107 ? -4.083 10.818 5.493 1.00 96.50 107 GLN A N 1
ATOM 829 C CA . GLN A 1 107 ? -5.508 10.985 5.719 1.00 96.50 107 GLN A CA 1
ATOM 830 C C . GLN A 1 107 ? -6.193 9.617 5.800 1.00 96.50 107 GLN A C 1
ATOM 832 O O . GLN A 1 107 ? -6.244 8.892 4.803 1.00 96.50 107 GLN A O 1
ATOM 837 N N . LEU A 1 108 ? -6.770 9.273 6.957 1.00 96.81 108 LEU A N 1
ATOM 838 C CA . LEU A 1 108 ? -7.637 8.098 7.055 1.00 96.81 108 LEU A CA 1
ATOM 839 C C . LEU A 1 108 ? -8.940 8.320 6.267 1.00 96.81 108 LEU A C 1
ATOM 841 O O . LEU A 1 108 ? -9.430 9.457 6.205 1.00 96.81 108 LEU A O 1
ATOM 845 N N . PRO A 1 109 ? -9.538 7.268 5.676 1.00 93.44 109 PRO A N 1
ATOM 846 C CA . PRO A 1 109 ? -10.768 7.401 4.906 1.00 93.44 109 PRO A CA 1
ATOM 847 C C . PRO A 1 109 ? -11.942 7.802 5.803 1.00 93.44 109 PRO A C 1
ATOM 849 O O . PRO A 1 109 ? -12.102 7.288 6.911 1.00 93.44 109 PRO A O 1
ATOM 852 N N . LYS A 1 110 ? -12.794 8.704 5.313 1.00 88.75 110 LYS A N 1
ATOM 853 C CA . LYS A 1 110 ? -14.071 9.028 5.967 1.00 88.75 110 LYS A CA 1
ATOM 854 C C . LYS A 1 110 ? -15.071 7.892 5.745 1.00 88.75 110 LYS A C 1
ATOM 856 O O . LYS A 1 110 ? -15.142 7.362 4.636 1.00 88.75 110 LYS A O 1
ATOM 861 N N . GLY A 1 111 ? -15.860 7.547 6.761 1.00 89.50 111 GLY A N 1
ATOM 862 C CA . GLY A 1 111 ? -16.852 6.469 6.690 1.00 89.50 111 GLY A CA 1
ATOM 863 C C . GLY A 1 111 ? -16.272 5.061 6.867 1.00 89.50 111 GLY A C 1
ATOM 864 O O . GLY A 1 111 ? -17.007 4.081 6.736 1.00 89.50 111 GLY A O 1
ATOM 865 N N . LEU A 1 112 ? -14.963 4.932 7.117 1.00 93.06 112 LEU A N 1
ATOM 866 C CA . LEU A 1 112 ? -14.315 3.646 7.349 1.00 93.06 112 LEU A CA 1
ATOM 867 C C . LEU A 1 112 ? -14.272 3.346 8.850 1.00 93.06 112 LEU A C 1
ATOM 869 O O . LEU A 1 112 ? -13.478 3.930 9.581 1.00 93.06 112 LEU A O 1
ATOM 873 N N . HIS A 1 113 ? -15.085 2.382 9.288 1.00 93.69 113 HIS A N 1
ATOM 874 C CA . HIS A 1 113 ? -15.191 2.011 10.699 1.00 93.69 113 HIS A CA 1
ATOM 875 C C . HIS A 1 113 ? -14.806 0.548 10.968 1.00 93.69 113 HIS A C 1
ATOM 877 O O . HIS A 1 113 ? -15.363 -0.376 10.361 1.00 93.69 113 HIS A O 1
ATOM 883 N N . CYS A 1 114 ? -13.890 0.357 11.919 1.00 94.12 114 CYS A N 1
ATOM 884 C CA . CYS A 1 114 ? -13.424 -0.926 12.442 1.00 94.12 114 CYS A CA 1
ATOM 885 C C . CYS A 1 114 ? -13.391 -0.842 13.972 1.00 94.12 114 CYS A C 1
ATOM 887 O O . CYS A 1 114 ? -12.560 -0.131 14.528 1.00 94.12 114 CYS A O 1
ATOM 889 N N . ASP A 1 115 ? -14.291 -1.553 14.643 1.00 92.12 115 ASP A N 1
ATOM 890 C CA . ASP A 1 115 ? -14.437 -1.561 16.106 1.00 92.12 115 ASP A CA 1
ATOM 891 C C . ASP A 1 115 ? -13.611 -2.668 16.792 1.00 92.12 115 ASP A C 1
ATOM 893 O O . ASP A 1 115 ? -13.610 -2.785 18.014 1.00 92.12 115 ASP A O 1
ATOM 897 N N . GLY A 1 116 ? -12.925 -3.507 16.011 1.00 88.88 116 GLY A N 1
ATOM 898 C CA . GLY A 1 116 ? -12.185 -4.672 16.494 1.00 88.88 116 GLY A CA 1
ATOM 899 C C . GLY A 1 116 ? -13.065 -5.881 16.828 1.00 88.88 116 GLY A C 1
ATOM 900 O O . GLY A 1 116 ? -12.526 -6.922 17.197 1.00 88.88 116 GLY A O 1
ATOM 901 N N . VAL A 1 117 ? -14.391 -5.775 16.677 1.00 87.44 117 VAL A N 1
ATOM 902 C CA . VAL A 1 117 ? -15.355 -6.839 17.000 1.00 87.44 117 VAL A CA 1
ATOM 903 C C . VAL A 1 117 ? -16.172 -7.213 15.765 1.00 87.44 117 VAL A C 1
ATOM 905 O O . VAL A 1 117 ? -16.044 -8.322 15.245 1.00 87.44 117 VAL A O 1
ATOM 908 N N . ALA A 1 118 ? -16.994 -6.289 15.268 1.00 92.88 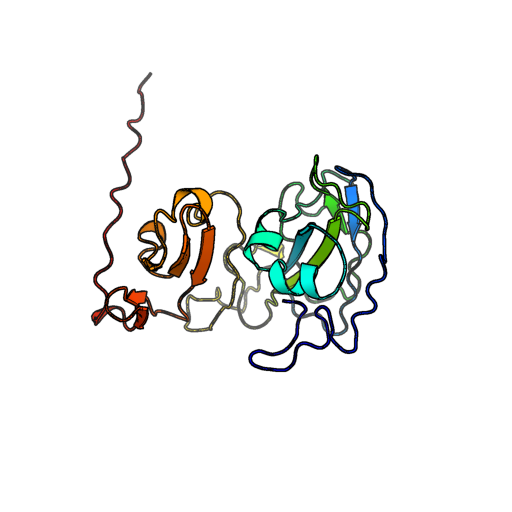118 ALA A N 1
ATOM 909 C CA . ALA A 1 118 ? -17.751 -6.454 14.034 1.00 92.88 118 ALA A CA 1
ATOM 910 C C . ALA A 1 118 ? -16.879 -6.251 12.787 1.00 92.88 118 ALA A C 1
ATOM 912 O O . ALA A 1 118 ? -17.225 -6.755 11.714 1.00 92.88 118 ALA A O 1
ATOM 913 N N . ALA A 1 119 ? -15.768 -5.520 12.902 1.00 95.44 119 ALA A N 1
ATOM 914 C CA . ALA A 1 119 ? -14.756 -5.422 11.856 1.00 95.44 119 ALA A CA 1
ATOM 915 C C . ALA A 1 119 ? -13.363 -5.082 12.398 1.00 95.44 119 ALA A C 1
ATOM 917 O O . ALA A 1 119 ? -13.216 -4.249 13.291 1.00 95.44 119 ALA A O 1
ATOM 918 N N . THR A 1 120 ? -12.326 -5.657 11.793 1.00 94.75 120 THR A N 1
ATOM 919 C CA . THR A 1 120 ? -10.917 -5.327 12.057 1.00 94.75 120 THR A CA 1
ATOM 920 C C . THR A 1 120 ? -10.290 -4.659 10.832 1.00 94.75 120 THR A C 1
ATOM 922 O O . THR A 1 120 ? -10.570 -5.037 9.697 1.00 94.75 120 THR A O 1
ATOM 925 N N . CYS A 1 121 ? -9.440 -3.656 11.043 1.00 96.25 121 CYS A N 1
ATOM 926 C CA . CYS A 1 121 ? -8.715 -2.982 9.967 1.00 96.25 121 CYS A CA 1
ATOM 927 C C . CYS A 1 121 ? -7.262 -3.470 9.923 1.00 96.25 121 CYS A C 1
ATOM 929 O O . CYS A 1 121 ? -6.596 -3.515 10.956 1.00 96.25 121 CYS A O 1
ATOM 931 N N . VAL A 1 122 ? -6.761 -3.777 8.726 1.00 96.31 122 VAL A N 1
ATOM 932 C CA . VAL A 1 122 ? -5.349 -4.111 8.478 1.00 96.31 122 VAL A CA 1
ATOM 933 C C . VAL A 1 122 ? -4.707 -2.972 7.694 1.00 96.31 122 VAL A C 1
ATOM 935 O O . VAL A 1 122 ? -5.135 -2.681 6.578 1.00 96.31 122 VAL A O 1
ATOM 938 N N . LEU A 1 123 ? -3.686 -2.332 8.267 1.00 96.75 123 LEU A N 1
ATOM 939 C CA . LEU A 1 123 ? -2.862 -1.329 7.588 1.00 96.75 123 LEU A CA 1
ATOM 940 C C . LEU A 1 123 ? -1.674 -2.022 6.908 1.00 96.75 123 LEU A C 1
ATOM 942 O O . LEU A 1 123 ? -0.888 -2.698 7.569 1.00 96.75 123 LEU A O 1
ATOM 946 N N . GLN A 1 124 ? -1.515 -1.823 5.602 1.00 96.88 124 GLN A N 1
ATOM 947 C CA . GLN A 1 124 ? -0.345 -2.257 4.846 1.00 96.88 124 GLN A CA 1
ATOM 948 C C . GLN A 1 124 ? 0.564 -1.061 4.574 1.00 96.88 124 GLN A C 1
ATOM 950 O O . GLN A 1 124 ? 0.122 -0.050 4.029 1.00 96.88 124 GLN A O 1
ATOM 955 N N . TRP A 1 125 ? 1.846 -1.227 4.890 1.00 96.81 125 TRP A N 1
ATOM 956 C CA . TRP A 1 125 ? 2.928 -0.428 4.327 1.00 96.81 125 TRP A CA 1
ATOM 957 C C . TRP A 1 125 ? 3.528 -1.178 3.135 1.00 96.81 125 TRP A C 1
ATOM 959 O O . TRP A 1 125 ? 3.893 -2.349 3.248 1.00 96.81 125 TRP A O 1
ATOM 969 N N . PHE A 1 126 ? 3.619 -0.504 1.994 1.00 93.75 126 PHE A N 1
ATOM 970 C CA . PHE A 1 126 ? 4.273 -1.000 0.789 1.00 93.75 126 PHE A CA 1
ATOM 971 C C . PHE A 1 126 ? 5.440 -0.078 0.437 1.00 93.75 126 PHE A C 1
ATOM 973 O O . PHE A 1 126 ? 5.260 1.132 0.304 1.00 93.75 126 PHE A O 1
ATOM 980 N N . TYR A 1 127 ? 6.635 -0.649 0.285 1.00 93.06 127 TYR A N 1
ATOM 981 C CA . TYR A 1 127 ? 7.833 0.075 -0.126 1.00 93.06 127 TYR A CA 1
ATOM 982 C C . TYR A 1 127 ? 8.295 -0.411 -1.496 1.00 93.06 127 TYR A C 1
ATOM 984 O O . TYR A 1 127 ? 8.744 -1.547 -1.646 1.00 93.06 127 TYR A O 1
ATOM 992 N N . LEU A 1 128 ? 8.217 0.479 -2.482 1.00 89.88 128 LEU A N 1
ATOM 993 C CA . LEU A 1 128 ? 8.798 0.273 -3.796 1.00 89.88 128 LEU A CA 1
ATOM 994 C C . LEU A 1 128 ? 10.155 0.967 -3.866 1.00 89.88 128 LEU A C 1
ATOM 996 O O . LEU A 1 128 ? 10.220 2.196 -3.875 1.00 89.88 128 LEU A O 1
ATOM 1000 N N . THR A 1 129 ? 11.232 0.189 -3.911 1.00 90.12 129 THR A N 1
ATOM 1001 C CA . THR A 1 129 ? 12.595 0.725 -3.995 1.00 90.12 129 THR A CA 1
ATOM 1002 C C . THR A 1 129 ? 12.888 1.308 -5.380 1.00 90.12 129 THR A C 1
ATOM 1004 O O . THR A 1 129 ? 12.231 0.980 -6.370 1.00 90.12 129 THR A O 1
ATOM 1007 N N . GLY A 1 130 ? 13.874 2.205 -5.452 1.00 89.50 130 GLY A N 1
ATOM 1008 C CA . GLY A 1 130 ? 14.214 2.957 -6.668 1.00 89.50 130 GLY A CA 1
ATOM 1009 C C . GLY A 1 130 ? 15.715 3.045 -6.938 1.00 89.50 130 GLY A C 1
ATOM 1010 O O . GLY A 1 130 ? 16.182 4.004 -7.543 1.00 89.50 130 GLY A O 1
ATOM 1011 N N . ASN A 1 131 ? 16.504 2.091 -6.439 1.00 88.69 131 ASN A N 1
ATOM 1012 C CA . ASN A 1 131 ? 17.965 2.099 -6.564 1.00 88.69 131 ASN A CA 1
ATOM 1013 C C . ASN A 1 131 ? 18.500 1.319 -7.779 1.00 88.69 131 ASN A C 1
ATOM 1015 O O . ASN A 1 131 ? 19.704 1.341 -8.022 1.00 88.69 131 ASN A O 1
ATOM 1019 N N . SER A 1 132 ? 17.638 0.631 -8.534 1.00 87.06 132 SER A N 1
ATOM 1020 C CA . SER A 1 132 ? 18.012 -0.076 -9.776 1.00 87.06 132 SER A CA 1
ATOM 1021 C C . SER A 1 132 ? 17.520 0.631 -11.040 1.00 87.06 132 SER A C 1
ATOM 1023 O O . SER A 1 132 ? 18.176 0.588 -12.076 1.00 87.06 132 SER A O 1
ATOM 1025 N N . CYS A 1 133 ? 16.368 1.283 -10.951 1.00 87.31 133 CYS A N 1
ATOM 1026 C CA . CYS A 1 133 ? 15.768 2.126 -11.973 1.00 87.31 133 CYS A CA 1
ATOM 1027 C C . CYS A 1 133 ? 14.803 3.093 -11.284 1.00 87.31 133 CYS A C 1
ATOM 1029 O O . CYS A 1 133 ? 14.362 2.819 -10.164 1.00 87.31 133 CYS A O 1
ATOM 1031 N N . ASP A 1 134 ? 14.463 4.197 -11.942 1.00 87.62 134 ASP A N 1
ATOM 1032 C CA . ASP A 1 134 ? 13.459 5.116 -11.417 1.00 87.62 134 ASP A CA 1
ATOM 1033 C C . ASP A 1 134 ? 12.052 4.572 -11.700 1.00 87.62 134 ASP A C 1
ATOM 1035 O O . ASP A 1 134 ? 11.709 4.346 -12.870 1.00 87.62 134 ASP A O 1
ATOM 1039 N N . PRO A 1 135 ? 11.208 4.379 -10.670 1.00 86.06 135 PRO A N 1
ATOM 1040 C CA . PRO A 1 135 ? 9.796 4.073 -10.854 1.00 86.06 135 PRO A CA 1
ATOM 1041 C C . PRO A 1 135 ? 9.128 5.055 -11.837 1.00 86.06 135 PRO A C 1
ATOM 1043 O O . PRO A 1 135 ? 9.398 6.262 -11.765 1.00 86.06 135 PRO A O 1
ATOM 1046 N N . PRO A 1 136 ? 8.239 4.612 -12.744 1.00 82.75 136 PRO A N 1
ATOM 1047 C CA . PRO A 1 136 ? 7.510 5.516 -13.620 1.00 82.75 136 PRO A CA 1
ATOM 1048 C C . PRO A 1 136 ? 6.744 6.570 -12.810 1.00 82.75 136 PRO A C 1
ATOM 1050 O O . PRO A 1 136 ? 6.180 6.292 -11.746 1.00 82.75 136 PRO A O 1
ATOM 1053 N N . GLY A 1 137 ? 6.754 7.805 -13.311 1.00 81.62 137 GLY A N 1
ATOM 1054 C CA . GLY A 1 137 ? 6.120 8.942 -12.644 1.00 81.62 137 GLY A CA 1
ATOM 1055 C C . GLY A 1 137 ? 6.882 9.496 -11.435 1.00 81.62 137 GLY A C 1
ATOM 1056 O O . GLY A 1 137 ? 6.351 10.375 -10.768 1.00 81.62 137 GLY A O 1
ATOM 1057 N N . THR A 1 138 ? 8.103 9.028 -11.147 1.00 86.81 138 THR A N 1
ATOM 1058 C CA . THR A 1 138 ? 8.938 9.624 -10.090 1.00 86.81 138 THR A CA 1
ATOM 1059 C C . THR A 1 138 ? 9.262 11.089 -10.422 1.00 86.81 138 THR A C 1
ATOM 1061 O O . THR A 1 138 ? 9.810 11.349 -11.497 1.00 86.81 138 THR A O 1
ATOM 1064 N N . PRO A 1 139 ? 8.958 12.057 -9.535 1.00 87.81 139 PRO A N 1
ATOM 1065 C CA . PRO A 1 139 ? 9.277 13.460 -9.771 1.00 87.81 139 PRO A CA 1
ATOM 1066 C C . PRO A 1 139 ? 10.787 13.704 -9.856 1.00 87.81 139 PRO A C 1
ATOM 1068 O O . PRO A 1 139 ? 11.573 13.032 -9.188 1.00 87.81 139 PRO A O 1
ATOM 1071 N N . ALA A 1 140 ? 11.190 14.720 -10.626 1.00 89.19 140 ALA A N 1
ATOM 1072 C CA . ALA A 1 140 ? 12.600 15.030 -10.881 1.00 89.19 140 ALA A CA 1
ATOM 1073 C C . ALA A 1 140 ? 13.481 15.121 -9.611 1.00 89.19 140 ALA A C 1
ATOM 1075 O O . ALA A 1 140 ? 14.566 14.540 -9.632 1.00 89.19 140 ALA A O 1
ATOM 1076 N N . PRO A 1 141 ? 13.038 15.738 -8.491 1.00 89.56 141 PRO A N 1
ATOM 1077 C CA . PRO A 1 141 ? 13.833 15.787 -7.258 1.00 89.56 141 PRO A CA 1
ATOM 1078 C C . PRO A 1 141 ? 14.156 14.416 -6.648 1.00 89.56 141 PRO A C 1
ATOM 1080 O O . PRO A 1 141 ? 15.146 14.287 -5.938 1.00 89.56 141 PRO A O 1
ATOM 1083 N N . TYR A 1 142 ? 13.338 13.398 -6.924 1.00 90.00 142 TYR A N 1
ATOM 1084 C CA . TYR A 1 142 ? 13.484 12.051 -6.366 1.00 90.00 142 TYR A CA 1
ATOM 1085 C C . TYR A 1 142 ? 14.067 11.049 -7.376 1.00 90.00 142 TYR A C 1
ATOM 1087 O O . TYR A 1 142 ? 14.539 9.973 -6.994 1.00 90.00 142 TYR A O 1
ATOM 1095 N N . SER A 1 143 ? 14.087 11.411 -8.661 1.00 89.44 143 SER A N 1
ATOM 1096 C CA . SER A 1 143 ? 14.693 10.618 -9.735 1.00 89.44 143 SER A CA 1
ATOM 1097 C C . SER A 1 143 ? 16.222 10.557 -9.630 1.00 89.44 143 SER A C 1
ATOM 1099 O O . SER A 1 143 ? 16.848 11.317 -8.885 1.00 89.44 143 SER A O 1
ATOM 1101 N N . SER A 1 144 ? 16.850 9.608 -10.316 1.00 87.44 144 SER A N 1
ATOM 1102 C CA . SER A 1 144 ? 18.302 9.515 -10.432 1.00 87.44 144 SER A CA 1
ATOM 1103 C C . SER A 1 144 ? 18.742 9.970 -11.822 1.00 87.44 144 SER A C 1
ATOM 1105 O O . SER A 1 144 ? 18.298 9.400 -12.812 1.00 87.44 144 SER A O 1
ATOM 1107 N N . PRO A 1 145 ? 19.702 10.903 -11.947 1.00 87.38 145 PRO A N 1
ATOM 1108 C CA . PRO A 1 145 ? 20.232 11.273 -13.261 1.00 87.38 145 PRO A CA 1
ATOM 1109 C C . PRO A 1 145 ? 21.033 10.137 -13.925 1.00 87.38 145 PRO A C 1
ATOM 1111 O O . PRO A 1 145 ? 21.356 10.221 -15.106 1.00 87.38 145 PRO A O 1
ATOM 1114 N N . TRP A 1 146 ? 21.369 9.086 -13.170 1.00 88.06 146 TRP A N 1
ATOM 1115 C CA . TRP A 1 146 ? 22.201 7.969 -13.621 1.00 88.06 146 TRP A CA 1
ATOM 1116 C C . TRP A 1 146 ? 21.410 6.701 -13.950 1.00 88.06 146 TRP A C 1
ATOM 1118 O O . TRP A 1 146 ? 21.976 5.771 -14.522 1.00 88.06 146 TRP A O 1
ATOM 1128 N N . LEU A 1 147 ? 20.134 6.626 -13.557 1.00 87.69 147 LEU A N 1
ATOM 1129 C CA . LEU A 1 147 ? 19.300 5.448 -13.782 1.00 87.69 147 LEU A CA 1
ATOM 1130 C C . LEU A 1 147 ? 18.264 5.727 -14.873 1.00 87.69 147 LEU A C 1
ATOM 1132 O O . LEU A 1 147 ? 17.819 6.851 -15.069 1.00 87.69 147 LEU A O 1
ATOM 1136 N N . GLY A 1 148 ? 17.882 4.677 -15.599 1.00 86.88 148 GLY A N 1
ATOM 1137 C CA . GLY A 1 148 ? 16.758 4.739 -16.530 1.00 86.88 148 GLY A CA 1
ATOM 1138 C C . GLY A 1 148 ? 15.422 4.545 -15.816 1.00 86.88 148 GLY A C 1
ATOM 1139 O O . GLY A 1 148 ? 15.370 4.083 -14.675 1.00 86.88 148 GLY A O 1
ATOM 1140 N N . THR A 1 149 ? 14.323 4.826 -16.513 1.00 85.88 149 THR A N 1
ATOM 1141 C CA . THR A 1 149 ? 12.975 4.527 -16.014 1.00 85.88 149 THR A CA 1
ATOM 1142 C C . THR A 1 149 ? 12.719 3.021 -16.023 1.00 85.88 149 THR A C 1
ATOM 1144 O O . THR A 1 149 ? 12.958 2.341 -17.027 1.00 85.88 149 THR A O 1
ATOM 1147 N N . CYS A 1 150 ? 12.188 2.491 -14.926 1.00 82.50 150 CYS A N 1
ATOM 1148 C CA . CYS A 1 150 ? 11.806 1.090 -14.811 1.00 82.50 150 CYS A CA 1
ATOM 1149 C C . CYS A 1 150 ? 10.834 0.661 -15.928 1.00 82.50 150 CYS A C 1
ATOM 1151 O O . CYS A 1 150 ? 10.043 1.463 -16.426 1.00 82.50 150 CYS A O 1
ATOM 1153 N N . GLY A 1 151 ? 10.905 -0.604 -16.359 1.00 74.56 151 GLY A N 1
ATOM 1154 C CA . GLY A 1 151 ? 10.051 -1.149 -17.424 1.00 74.56 151 GLY A CA 1
ATOM 1155 C C . GLY A 1 151 ? 10.387 -0.693 -18.855 1.00 74.56 151 GLY A C 1
ATOM 1156 O O . GLY A 1 151 ? 9.884 -1.292 -19.803 1.00 74.56 151 GLY A O 1
ATOM 1157 N N . THR A 1 152 ? 11.259 0.307 -19.047 1.00 72.56 152 THR A N 1
ATOM 1158 C CA . THR A 1 152 ? 11.695 0.747 -20.393 1.00 72.56 152 THR A CA 1
ATOM 1159 C C . THR A 1 152 ? 12.893 -0.037 -20.935 1.00 72.56 152 THR A C 1
ATOM 1161 O O . THR A 1 152 ? 13.029 -0.196 -22.144 1.00 72.56 152 THR A O 1
ATOM 1164 N N . THR A 1 153 ? 13.739 -0.575 -20.054 1.00 58.53 153 THR A N 1
ATOM 1165 C CA . THR A 1 153 ? 15.024 -1.210 -20.398 1.00 58.53 153 THR A CA 1
ATOM 1166 C C . THR A 1 153 ? 15.084 -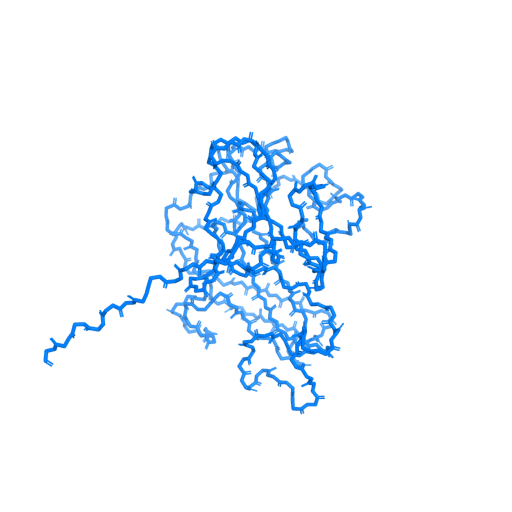2.695 -20.027 1.00 58.53 153 THR A C 1
ATOM 1168 O O . THR A 1 153 ? 16.144 -3.201 -19.677 1.00 58.53 153 THR A O 1
ATOM 1171 N N . SER A 1 154 ? 13.962 -3.427 -20.084 1.00 54.16 154 SER A N 1
ATOM 1172 C CA . SER A 1 154 ? 13.825 -4.835 -19.630 1.00 54.16 154 SER A CA 1
ATOM 1173 C C . SER A 1 154 ? 14.065 -5.089 -18.133 1.00 54.16 154 SER A C 1
ATOM 1175 O O . SER A 1 154 ? 13.967 -6.226 -17.675 1.00 54.16 154 SER A O 1
ATOM 1177 N N . LEU A 1 155 ? 14.312 -4.037 -17.344 1.00 60.50 155 LEU A N 1
ATOM 1178 C CA . LEU A 1 155 ? 14.305 -4.128 -15.889 1.00 60.50 155 LEU A CA 1
ATOM 1179 C C . LEU A 1 155 ? 12.874 -4.389 -15.420 1.00 60.50 155 LEU A C 1
ATOM 1181 O O . LEU A 1 155 ? 11.998 -3.527 -15.541 1.00 60.50 155 LEU A O 1
ATOM 1185 N N . ASN A 1 156 ? 12.656 -5.609 -14.925 1.00 59.75 156 ASN A N 1
ATOM 1186 C CA . ASN A 1 156 ? 11.397 -6.023 -14.330 1.00 59.75 156 ASN A CA 1
ATOM 1187 C C . ASN A 1 156 ? 11.058 -5.102 -13.163 1.00 59.75 156 ASN A C 1
ATOM 1189 O O . ASN A 1 156 ? 11.887 -4.822 -12.300 1.00 59.75 156 ASN A O 1
ATOM 1193 N N . TYR A 1 157 ? 9.815 -4.647 -13.162 1.00 63.28 157 TYR A N 1
ATOM 1194 C CA . TYR A 1 157 ? 9.329 -3.636 -12.252 1.00 63.28 157 TYR A CA 1
ATOM 1195 C C . TYR A 1 157 ? 7.961 -4.068 -11.737 1.00 63.28 157 TYR A C 1
ATOM 1197 O O . TYR A 1 157 ? 6.979 -3.993 -12.479 1.00 63.28 157 TYR A O 1
ATOM 1205 N N . PRO A 1 158 ? 7.890 -4.588 -10.504 1.00 59.16 158 PRO A N 1
ATOM 1206 C CA . PRO A 1 158 ? 6.638 -5.002 -9.905 1.00 59.16 158 PRO A CA 1
ATOM 1207 C C . PRO A 1 158 ? 5.967 -3.784 -9.263 1.00 59.16 158 PRO A C 1
ATOM 1209 O O . PRO A 1 158 ? 5.852 -3.705 -8.042 1.00 59.16 158 PRO A O 1
ATOM 1212 N N . GLU A 1 159 ? 5.552 -2.799 -10.062 1.00 57.28 159 GLU A N 1
ATOM 1213 C CA . GLU A 1 159 ? 4.554 -1.866 -9.542 1.00 57.28 159 GLU A CA 1
ATOM 1214 C C . GLU A 1 159 ? 3.217 -2.573 -9.501 1.00 57.28 159 GLU A C 1
ATOM 1216 O O . GLU A 1 159 ? 2.630 -2.910 -10.526 1.00 57.28 159 GLU A O 1
ATOM 1221 N N . GLU A 1 160 ? 2.732 -2.787 -8.284 1.00 55.00 160 GLU A N 1
ATOM 1222 C CA . GLU A 1 160 ? 1.309 -2.957 -8.072 1.00 55.00 160 GLU A CA 1
ATOM 1223 C C . GLU A 1 160 ? 0.652 -1.650 -8.531 1.00 55.00 160 GLU A C 1
ATOM 1225 O O . GLU A 1 160 ? 0.934 -0.612 -7.927 1.00 55.00 160 GLU A O 1
ATOM 1230 N N . PRO A 1 161 ? -0.161 -1.644 -9.604 1.00 46.03 161 PRO A N 1
ATOM 1231 C CA . PRO A 1 161 ? -0.733 -0.409 -10.115 1.00 46.03 161 PRO A CA 1
ATOM 1232 C C . PRO A 1 161 ? -1.474 0.302 -8.974 1.00 46.03 161 PRO A C 1
ATOM 1234 O O . PRO A 1 161 ? -2.400 -0.289 -8.408 1.00 46.03 161 PRO A O 1
ATOM 1237 N N . PRO A 1 162 ? -1.092 1.538 -8.598 1.00 42.78 162 PRO A N 1
ATOM 1238 C CA . PRO A 1 162 ? -1.852 2.290 -7.619 1.00 42.78 162 PRO A CA 1
ATOM 1239 C C . PRO A 1 162 ? -3.247 2.511 -8.202 1.00 42.78 162 PRO A C 1
ATOM 1241 O O . PRO A 1 162 ? -3.419 3.061 -9.293 1.00 42.78 162 PRO A O 1
ATOM 1244 N N . SER A 1 163 ? -4.267 2.040 -7.494 1.00 48.72 163 SER A N 1
ATOM 1245 C CA . SER A 1 163 ? -5.657 2.366 -7.786 1.00 48.72 163 SER A CA 1
ATOM 1246 C C . SER A 1 163 ? -5.890 3.851 -7.480 1.00 48.72 163 SER A C 1
ATOM 1248 O O . SER A 1 163 ? -6.342 4.212 -6.398 1.00 48.72 163 SER A O 1
ATOM 1250 N N . GLY A 1 164 ? -5.537 4.710 -8.440 1.00 41.75 164 GLY A N 1
ATOM 1251 C CA . GLY A 1 164 ? -5.797 6.149 -8.481 1.00 41.75 164 GLY A CA 1
ATOM 1252 C C . GLY A 1 164 ? -6.119 6.602 -9.919 1.00 41.75 164 GLY A C 1
ATOM 1253 O O . GLY A 1 164 ? -5.668 5.975 -10.884 1.00 41.75 164 GLY A O 1
ATOM 1254 N N . PRO A 1 165 ? -6.953 7.643 -10.111 1.00 48.47 165 PRO A N 1
ATOM 1255 C CA . PRO A 1 165 ? -7.777 7.782 -11.305 1.00 48.47 165 PRO A CA 1
ATOM 1256 C C . PRO A 1 165 ? -7.016 8.419 -12.472 1.00 48.47 165 PRO A C 1
ATOM 1258 O O . PRO A 1 165 ? -7.043 9.629 -12.650 1.00 48.47 165 PRO A O 1
ATOM 1261 N N . ALA A 1 166 ? -6.397 7.588 -13.308 1.00 34.09 166 ALA A N 1
ATOM 1262 C CA . ALA A 1 166 ? -6.241 7.795 -14.754 1.00 34.09 166 ALA A CA 1
ATOM 1263 C C . ALA A 1 166 ? -5.556 6.564 -15.370 1.00 34.09 166 ALA A C 1
ATOM 1265 O O . ALA A 1 166 ? -4.400 6.615 -15.773 1.00 34.09 166 ALA A O 1
ATOM 1266 N N . GLY A 1 167 ? -6.270 5.438 -15.435 1.00 42.28 167 GLY A N 1
ATOM 1267 C CA . GLY A 1 167 ? -5.753 4.210 -16.054 1.00 42.28 167 GLY A CA 1
ATOM 1268 C C . GLY A 1 167 ? -5.907 2.947 -15.216 1.00 42.28 167 GLY A C 1
ATOM 1269 O O . GLY A 1 167 ? -5.504 1.885 -15.679 1.00 42.28 167 GLY A O 1
ATOM 1270 N N . SER A 1 168 ? -6.511 3.031 -14.026 1.00 46.91 168 SER A N 1
ATOM 1271 C CA . SER A 1 168 ? -6.931 1.836 -13.299 1.00 46.91 168 SER A CA 1
ATOM 1272 C C . SER A 1 168 ? -7.939 1.054 -14.149 1.00 46.91 168 SER A C 1
ATOM 1274 O O . SER A 1 168 ? -8.871 1.661 -14.697 1.00 46.91 168 SER A O 1
ATOM 1276 N N . PRO A 1 169 ? -7.778 -0.270 -14.269 1.00 51.22 169 PRO A N 1
ATOM 1277 C CA . PRO A 1 169 ? -8.787 -1.098 -14.899 1.00 51.22 169 PRO A CA 1
ATOM 1278 C C . PRO A 1 169 ? -10.065 -0.988 -14.027 1.00 51.22 169 PRO A C 1
ATOM 1280 O O . PRO A 1 169 ? -9.960 -0.807 -12.807 1.00 51.22 169 PRO A O 1
ATOM 1283 N N . PRO A 1 170 ? -11.277 -0.956 -14.615 1.00 52.44 170 PRO A N 1
ATOM 1284 C CA . PRO A 1 170 ? -12.520 -0.745 -13.871 1.00 52.44 170 PRO A CA 1
ATOM 1285 C C . PRO A 1 170 ? -12.628 -1.677 -12.649 1.00 52.44 170 PRO A C 1
ATOM 1287 O O . PRO A 1 170 ? -12.174 -2.819 -12.717 1.00 52.44 170 PRO A O 1
ATOM 1290 N N . PRO A 1 171 ? -13.230 -1.240 -11.529 1.00 61.25 171 PRO A N 1
ATOM 1291 C CA . PRO A 1 171 ? -13.443 -2.117 -10.380 1.00 61.25 171 PRO A CA 1
ATOM 1292 C C . PRO A 1 171 ? -14.056 -3.454 -10.816 1.00 61.25 171 PRO A C 1
ATOM 1294 O O . PRO A 1 171 ? -14.948 -3.473 -11.670 1.00 61.25 171 PRO A O 1
ATOM 1297 N N . ALA A 1 172 ? -13.624 -4.573 -10.226 1.00 61.16 172 ALA A N 1
ATOM 1298 C CA . ALA A 1 172 ? -14.200 -5.890 -10.526 1.00 61.16 172 ALA A CA 1
ATOM 1299 C C . ALA A 1 172 ? -15.740 -5.885 -10.398 1.00 61.16 172 ALA A C 1
ATOM 1301 O O . ALA A 1 172 ? -16.426 -6.550 -11.172 1.00 61.16 172 ALA A O 1
ATOM 1302 N N . ALA A 1 173 ? -16.281 -5.029 -9.520 1.00 60.12 173 ALA A N 1
ATOM 1303 C CA . ALA A 1 173 ? -17.705 -4.729 -9.375 1.00 60.12 173 ALA A CA 1
ATOM 1304 C C . ALA A 1 173 ? -18.417 -4.355 -10.692 1.00 60.12 173 ALA A C 1
ATOM 1306 O O . ALA A 1 173 ? -19.547 -4.777 -10.939 1.00 60.12 173 ALA A O 1
ATOM 1307 N N . THR A 1 174 ? -17.776 -3.567 -11.558 1.00 68.25 174 THR A N 1
ATOM 1308 C CA . THR A 1 174 ? -18.348 -3.137 -12.843 1.00 68.25 174 THR A CA 1
ATOM 1309 C C . THR A 1 174 ? -17.924 -4.018 -14.011 1.00 68.25 174 THR A C 1
ATOM 1311 O O . THR A 1 174 ? -18.698 -4.134 -14.969 1.00 68.25 174 THR A O 1
ATOM 1314 N N . PHE A 1 175 ? -16.757 -4.662 -13.926 1.00 80.81 175 PHE A N 1
ATOM 1315 C CA . PHE A 1 175 ? -16.209 -5.509 -14.986 1.00 80.81 175 PHE A CA 1
ATOM 1316 C C . PHE A 1 175 ? -16.751 -6.950 -14.955 1.00 80.81 175 PHE A C 1
ATOM 1318 O O . PHE A 1 175 ? -17.247 -7.442 -15.968 1.00 80.81 175 PHE A O 1
ATOM 1325 N N . CYS A 1 176 ? -16.725 -7.620 -13.799 1.00 82.75 176 CYS A N 1
ATOM 1326 C CA . CYS A 1 176 ? -17.121 -9.021 -13.680 1.00 82.75 176 CYS A CA 1
ATOM 1327 C C . CYS A 1 176 ? -18.636 -9.184 -13.854 1.00 82.75 176 CYS A C 1
ATOM 1329 O O . CYS A 1 176 ? -19.427 -8.749 -13.018 1.00 82.75 176 CYS A O 1
ATOM 1331 N N . LYS A 1 177 ? -19.059 -9.822 -14.950 1.00 87.69 177 LYS A N 1
ATOM 1332 C CA . LYS A 1 177 ? -20.473 -10.170 -15.203 1.00 87.69 177 LYS A CA 1
ATOM 1333 C C . LYS A 1 177 ? -20.792 -11.630 -14.902 1.00 87.69 177 LYS A C 1
ATOM 1335 O O . LYS A 1 177 ? -21.940 -11.951 -14.623 1.00 87.69 177 LYS A O 1
ATOM 1340 N N . ALA A 1 178 ? -19.781 -12.489 -14.937 1.00 89.75 178 ALA A N 1
ATOM 1341 C CA . ALA A 1 178 ? -19.868 -13.916 -14.664 1.00 89.75 178 ALA A CA 1
ATOM 1342 C C . ALA A 1 178 ? -18.532 -14.409 -14.092 1.00 89.75 178 ALA A C 1
ATOM 1344 O O . ALA A 1 178 ? -17.532 -13.691 -14.146 1.00 89.75 178 ALA A O 1
ATOM 1345 N N . ALA A 1 179 ? -18.516 -15.629 -13.554 1.00 90.56 179 ALA A N 1
ATOM 1346 C CA . ALA A 1 179 ? -17.275 -16.283 -13.161 1.00 90.56 179 ALA A CA 1
ATOM 1347 C C . ALA A 1 179 ? -16.444 -16.637 -14.404 1.00 90.56 179 ALA A C 1
ATOM 1349 O O . ALA A 1 179 ? -16.993 -17.083 -15.412 1.00 90.56 179 ALA A O 1
ATOM 1350 N N . GLY A 1 180 ? -15.131 -16.436 -14.339 1.00 90.94 180 GLY A N 1
ATOM 1351 C CA . GLY A 1 180 ? -14.239 -16.649 -15.476 1.00 90.94 180 GLY A CA 1
ATOM 1352 C C . GLY A 1 180 ? -12.962 -15.825 -15.385 1.00 90.94 180 GLY A C 1
ATOM 1353 O O . GLY A 1 180 ? -12.750 -15.092 -14.420 1.00 90.94 180 GLY A O 1
ATOM 1354 N N . TRP A 1 181 ? -12.104 -15.970 -16.389 1.00 93.06 181 TRP A N 1
ATOM 1355 C CA . TRP A 1 181 ? -10.870 -15.204 -16.505 1.00 93.06 181 TRP A CA 1
ATOM 1356 C C . TRP A 1 181 ? -10.927 -14.397 -17.790 1.00 93.06 181 TRP A C 1
ATOM 1358 O O . TRP A 1 181 ? -11.139 -14.959 -18.860 1.00 93.06 181 TRP A O 1
ATOM 1368 N N . PHE A 1 182 ? -10.755 -13.092 -17.671 1.00 91.69 182 PHE A N 1
ATOM 1369 C CA . PHE A 1 182 ? -11.049 -12.154 -18.744 1.00 91.69 182 PHE A CA 1
ATOM 1370 C C . PHE A 1 182 ? -9.901 -11.163 -18.861 1.00 91.69 182 PHE A C 1
ATOM 1372 O O . PHE A 1 182 ? -9.512 -10.554 -17.864 1.00 91.69 182 PHE A O 1
ATOM 1379 N N . ALA A 1 183 ? -9.358 -10.987 -20.056 1.00 90.06 183 ALA A N 1
ATOM 1380 C CA . ALA A 1 183 ? -8.350 -9.978 -20.322 1.00 90.06 183 ALA A CA 1
ATOM 1381 C C . ALA A 1 183 ? -8.928 -8.587 -20.053 1.00 90.06 183 ALA A C 1
ATOM 1383 O O . ALA A 1 183 ? -10.116 -8.347 -20.262 1.00 90.06 183 ALA A O 1
ATOM 1384 N N . ASP A 1 184 ? -8.084 -7.653 -19.625 1.00 86.75 184 ASP A N 1
ATOM 1385 C CA . ASP A 1 184 ? -8.441 -6.241 -19.593 1.00 86.75 184 ASP A CA 1
ATOM 1386 C C . ASP A 1 184 ? -8.075 -5.576 -20.930 1.00 86.75 184 ASP A C 1
ATOM 1388 O O . ASP A 1 184 ? -6.898 -5.292 -21.182 1.00 86.75 184 ASP A O 1
ATOM 1392 N N . PRO A 1 185 ? -9.049 -5.260 -21.801 1.00 82.81 185 PRO A N 1
ATOM 1393 C CA . PRO A 1 185 ? -8.749 -4.650 -23.089 1.00 82.81 185 PRO A CA 1
ATOM 1394 C C . PRO A 1 185 ? -8.246 -3.206 -22.932 1.00 82.81 185 PRO A C 1
ATOM 1396 O O . PRO A 1 185 ? -7.554 -2.699 -23.816 1.00 82.81 185 PRO A O 1
ATOM 1399 N N . LEU A 1 186 ? -8.556 -2.525 -21.817 1.00 74.56 186 LEU A N 1
ATOM 1400 C CA . LEU A 1 186 ? -8.153 -1.131 -21.585 1.00 74.56 186 LEU A CA 1
ATOM 1401 C C . LEU A 1 186 ? -6.651 -0.998 -21.334 1.00 74.56 186 LEU A C 1
ATOM 1403 O O . LEU A 1 186 ? -6.050 -0.028 -21.803 1.00 74.56 186 LEU A O 1
ATOM 1407 N N . SER A 1 187 ? -6.043 -1.977 -20.664 1.00 74.81 187 SER A N 1
ATOM 1408 C CA . SER A 1 187 ? -4.585 -2.085 -20.543 1.00 74.81 187 SER A CA 1
ATOM 1409 C C . SER A 1 187 ? -3.908 -2.645 -21.799 1.00 74.81 187 SER A C 1
ATOM 1411 O O . SER A 1 187 ? -2.678 -2.720 -21.844 1.00 74.81 187 SER A O 1
ATOM 1413 N N . GLY A 1 188 ? -4.672 -3.022 -22.830 1.00 82.62 188 GLY A N 1
ATOM 1414 C CA . GLY A 1 188 ? -4.153 -3.755 -23.982 1.00 82.62 188 GLY A CA 1
ATOM 1415 C C . GLY A 1 188 ? -3.800 -5.199 -23.627 1.00 82.62 188 GLY A C 1
ATOM 1416 O O . GLY A 1 188 ? -2.794 -5.710 -24.106 1.00 82.62 188 GLY A O 1
ATOM 1417 N N . CYS A 1 189 ? -4.607 -5.834 -22.771 1.00 89.75 189 CYS A N 1
ATOM 1418 C CA . CYS A 1 189 ? -4.441 -7.205 -22.286 1.00 89.75 189 CYS A CA 1
ATOM 1419 C C . CYS A 1 189 ? -3.155 -7.428 -21.483 1.00 89.75 189 CYS A C 1
ATOM 1421 O O . CYS A 1 189 ? -2.725 -8.563 -21.311 1.00 89.75 189 CYS A O 1
ATOM 1423 N N . LYS A 1 190 ? -2.548 -6.362 -20.950 1.00 87.69 190 LYS A N 1
ATOM 1424 C CA . LYS A 1 190 ? -1.381 -6.452 -20.053 1.00 87.69 190 LYS A CA 1
ATOM 1425 C C . LYS A 1 190 ? -1.750 -6.962 -18.659 1.00 87.69 190 LYS A C 1
ATOM 1427 O O . LYS A 1 190 ? -0.876 -7.257 -17.851 1.00 87.69 190 LYS A O 1
ATOM 1432 N N . GLY A 1 191 ? -3.040 -7.073 -18.370 1.00 85.88 191 GLY A N 1
ATOM 1433 C CA . GLY A 1 191 ? -3.555 -7.792 -17.220 1.00 85.88 191 GLY A CA 1
ATOM 1434 C C . GLY A 1 191 ? -4.939 -8.358 -17.487 1.00 85.88 191 GLY A C 1
ATOM 1435 O O . GLY A 1 191 ? -5.462 -8.283 -18.603 1.00 85.88 191 GLY A O 1
ATOM 1436 N N . TYR A 1 192 ? -5.502 -8.970 -16.458 1.00 89.06 192 TYR A N 1
ATOM 1437 C CA . TYR A 1 192 ? -6.736 -9.730 -16.535 1.00 89.06 192 TYR A CA 1
ATOM 1438 C C . TYR A 1 192 ? -7.470 -9.747 -15.203 1.00 89.06 192 TYR A C 1
ATOM 1440 O O . TYR A 1 192 ? -6.883 -9.566 -14.137 1.00 89.06 192 TYR A O 1
ATOM 1448 N N . TYR A 1 193 ? -8.765 -10.011 -15.275 1.00 88.38 193 TYR A N 1
ATOM 1449 C CA . TYR A 1 193 ? -9.633 -10.232 -14.137 1.00 88.38 193 TYR A CA 1
ATOM 1450 C C . TYR A 1 193 ? -9.893 -11.714 -13.962 1.00 88.38 193 TYR A C 1
ATOM 1452 O O . TYR A 1 193 ? -10.309 -12.392 -14.901 1.00 88.38 193 TYR A O 1
ATOM 1460 N N . ARG A 1 194 ? -9.734 -12.202 -12.737 1.00 90.12 194 ARG A N 1
ATOM 1461 C CA . ARG A 1 194 ? -10.252 -13.496 -12.312 1.00 90.12 194 ARG A CA 1
ATOM 1462 C C . ARG A 1 194 ? -11.538 -13.264 -11.533 1.00 90.12 194 ARG A C 1
ATOM 1464 O O . ARG A 1 194 ? -11.521 -12.931 -10.351 1.00 90.12 194 ARG A O 1
ATOM 1471 N N . CYS A 1 195 ? -12.655 -13.411 -12.226 1.00 88.75 195 CYS A N 1
ATOM 1472 C CA . CYS A 1 195 ? -13.989 -13.232 -11.684 1.00 88.75 195 CYS A CA 1
ATOM 1473 C C . CYS A 1 195 ? -14.486 -14.523 -11.029 1.00 88.75 195 CYS A C 1
ATOM 1475 O O . CYS A 1 195 ? -14.441 -15.601 -11.625 1.00 88.75 195 CYS A O 1
ATOM 1477 N N . THR A 1 196 ? -15.003 -14.411 -9.811 1.00 85.38 196 THR A N 1
ATOM 1478 C CA . THR A 1 196 ? -15.677 -15.497 -9.081 1.00 85.38 196 THR A CA 1
ATOM 1479 C C . THR A 1 196 ? -17.192 -15.441 -9.233 1.00 85.38 196 THR A C 1
ATOM 1481 O O . THR A 1 196 ? -17.870 -16.434 -8.983 1.00 85.38 196 THR A O 1
ATOM 1484 N N . GLY A 1 197 ? -17.730 -14.309 -9.689 1.00 79.25 197 GLY A N 1
ATOM 1485 C CA . GLY A 1 197 ? -19.149 -14.119 -9.956 1.00 79.25 197 GLY A CA 1
ATOM 1486 C C . GLY A 1 197 ? -19.456 -12.691 -10.411 1.00 79.25 197 GLY A C 1
ATOM 1487 O O . GLY A 1 197 ? -18.540 -11.887 -10.601 1.00 79.25 197 GLY A O 1
ATOM 1488 N N . PRO A 1 198 ? -20.738 -12.346 -10.605 1.00 82.56 198 PRO A N 1
ATOM 1489 C CA . PRO A 1 198 ? -21.140 -10.981 -10.918 1.00 82.56 198 PRO A CA 1
ATOM 1490 C C . PRO A 1 198 ? -20.648 -10.005 -9.843 1.00 82.56 198 PRO A C 1
ATOM 1492 O O . PRO A 1 198 ? -20.944 -10.164 -8.662 1.00 82.56 198 PRO A O 1
ATOM 1495 N N . GLY A 1 199 ? -19.872 -9.008 -10.258 1.00 74.94 199 GLY A N 1
ATOM 1496 C CA . GLY A 1 199 ? -19.289 -7.984 -9.397 1.00 74.94 199 GLY A CA 1
ATOM 1497 C C . GLY A 1 199 ? -18.185 -8.458 -8.444 1.00 74.94 199 GLY A C 1
ATOM 1498 O O . GLY A 1 199 ? -17.684 -7.648 -7.668 1.00 74.94 199 GLY A O 1
ATOM 1499 N N . ALA A 1 200 ? -17.789 -9.732 -8.504 1.00 74.50 200 ALA A N 1
ATOM 1500 C CA . ALA A 1 200 ? -16.793 -10.324 -7.620 1.00 74.50 200 ALA A CA 1
ATOM 1501 C C . ALA A 1 200 ? -15.632 -10.910 -8.431 1.00 74.50 200 ALA A C 1
ATOM 1503 O O . ALA A 1 200 ? -15.824 -11.747 -9.317 1.00 74.50 200 ALA A O 1
ATOM 1504 N N . GLY A 1 201 ? -14.418 -10.470 -8.123 1.00 77.75 201 GLY A N 1
ATOM 1505 C CA . GLY A 1 201 ? -13.196 -10.896 -8.791 1.00 77.75 201 GLY A CA 1
ATOM 1506 C C . GLY A 1 201 ? -12.019 -10.020 -8.404 1.00 77.75 201 GLY A C 1
ATOM 1507 O O . GLY A 1 201 ? -12.210 -9.025 -7.712 1.00 77.75 201 GLY A O 1
ATOM 1508 N N . TRP A 1 202 ? -10.835 -10.381 -8.886 1.00 68.50 202 TRP A N 1
ATOM 1509 C CA . TRP A 1 202 ? -9.603 -9.626 -8.662 1.00 68.50 202 TRP A CA 1
ATOM 1510 C C . TRP A 1 202 ? -8.829 -9.424 -9.955 1.00 68.50 202 TRP A C 1
ATOM 1512 O O . TRP A 1 202 ? -8.943 -10.221 -10.889 1.00 68.50 202 TRP A O 1
ATOM 1522 N N . TYR A 1 203 ? -8.030 -8.362 -10.003 1.00 79.56 203 TYR A N 1
ATOM 1523 C CA . TYR A 1 203 ? -7.183 -8.035 -11.147 1.00 79.56 203 TYR A CA 1
ATOM 1524 C C . TYR A 1 203 ? -5.746 -8.526 -10.936 1.00 79.56 203 TYR A C 1
ATOM 1526 O O . TYR A 1 203 ? -5.203 -8.436 -9.835 1.00 79.56 203 TYR A O 1
ATOM 1534 N N . GLN A 1 204 ? -5.108 -9.024 -11.992 1.00 79.56 204 GLN A N 1
ATOM 1535 C CA . GLN A 1 204 ? -3.687 -9.367 -12.010 1.00 79.56 204 GLN A CA 1
ATOM 1536 C C . GLN A 1 204 ? -3.031 -8.832 -13.279 1.00 79.56 204 GLN A C 1
ATOM 1538 O O . GLN A 1 204 ? -3.624 -8.861 -14.355 1.00 79.56 204 GLN A O 1
ATOM 1543 N N . GLN A 1 205 ? -1.788 -8.365 -13.166 1.00 83.44 205 GLN A N 1
ATOM 1544 C CA . GLN A 1 205 ? -0.975 -8.032 -14.332 1.00 83.44 205 GLN A CA 1
ATOM 1545 C C . GLN A 1 205 ? -0.167 -9.239 -14.791 1.00 83.44 205 GLN A C 1
ATOM 1547 O O . GLN A 1 205 ? 0.299 -10.046 -13.985 1.00 83.44 205 GLN A O 1
ATOM 1552 N N . CYS A 1 206 ? 0.013 -9.338 -16.101 1.00 81.44 206 CYS A N 1
ATOM 1553 C CA . CYS A 1 206 ? 0.972 -10.254 -16.677 1.00 81.44 206 CYS A CA 1
ATOM 1554 C C . CYS A 1 206 ? 2.395 -9.758 -16.419 1.00 81.44 206 CYS A C 1
ATOM 1556 O O . CYS A 1 206 ? 2.664 -8.558 -16.390 1.00 81.44 206 CYS A O 1
ATOM 1558 N N . THR A 1 207 ? 3.318 -10.691 -16.208 1.00 74.25 207 THR A N 1
ATOM 1559 C CA . THR A 1 207 ? 4.717 -10.360 -15.950 1.00 74.25 207 THR A CA 1
ATOM 1560 C C .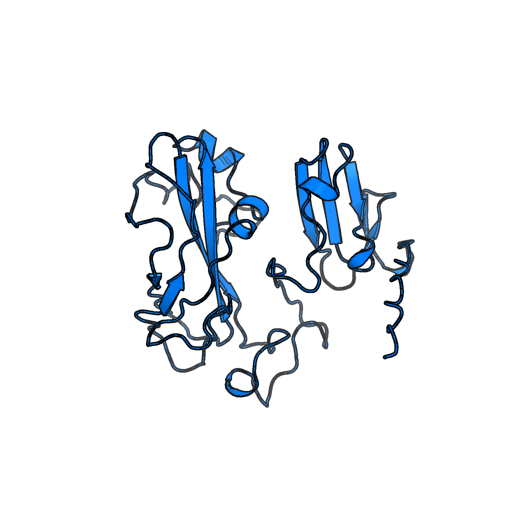 THR A 1 207 ? 5.410 -9.883 -17.228 1.00 74.25 207 THR A C 1
ATOM 1562 O O . THR A 1 207 ? 5.238 -10.451 -18.308 1.00 74.25 207 THR A O 1
ATOM 1565 N N . GLY A 1 208 ? 6.229 -8.836 -17.105 1.00 81.56 208 GLY A N 1
ATOM 1566 C CA . GLY A 1 208 ? 7.031 -8.311 -18.209 1.00 81.56 208 GLY A CA 1
ATOM 1567 C C . GLY A 1 208 ? 6.183 -7.826 -19.389 1.00 81.56 208 GLY A C 1
ATOM 1568 O O . GLY A 1 208 ? 5.367 -6.918 -19.252 1.00 81.56 208 GLY A O 1
ATOM 1569 N N . THR A 1 209 ? 6.416 -8.407 -20.568 1.00 83.75 209 THR A N 1
ATOM 1570 C CA . THR A 1 209 ? 5.744 -8.043 -21.829 1.00 83.75 209 THR A CA 1
ATOM 1571 C C . THR A 1 209 ? 4.653 -9.027 -22.251 1.00 83.75 209 THR A C 1
ATOM 1573 O O . THR A 1 209 ? 4.122 -8.904 -23.355 1.00 83.75 209 THR A O 1
ATOM 1576 N N . LEU A 1 210 ? 4.327 -10.008 -21.404 1.00 86.62 210 LEU A N 1
ATOM 1577 C CA . LEU A 1 210 ? 3.288 -10.992 -21.692 1.00 86.62 210 LEU A CA 1
ATOM 1578 C C . LEU A 1 210 ? 1.899 -10.341 -21.699 1.00 86.62 210 LEU A C 1
ATOM 1580 O O . LEU A 1 210 ? 1.651 -9.369 -20.983 1.00 86.62 210 LEU A O 1
ATOM 1584 N N . LEU A 1 211 ? 0.985 -10.903 -22.488 1.00 91.31 211 LEU A N 1
ATOM 1585 C CA . LEU A 1 211 ? -0.415 -10.484 -22.554 1.00 91.31 211 LEU A CA 1
ATOM 1586 C C . LEU A 1 211 ? -1.323 -11.630 -22.107 1.00 91.31 211 LEU A C 1
ATOM 1588 O O . LEU A 1 211 ? -0.994 -12.797 -22.300 1.00 91.31 211 LEU A O 1
ATOM 1592 N N . PHE A 1 212 ? -2.473 -11.324 -21.514 1.00 94.75 212 PHE A N 1
ATOM 1593 C CA . PHE A 1 212 ? -3.403 -12.356 -21.082 1.00 94.75 212 PHE A CA 1
ATOM 1594 C C . PHE A 1 212 ? -4.128 -12.979 -22.274 1.00 94.75 212 PHE A C 1
ATOM 1596 O O . PHE A 1 212 ? -4.836 -12.298 -23.018 1.00 94.75 212 PHE A O 1
ATOM 1603 N N . ASN A 1 213 ? -3.965 -14.288 -22.424 1.00 94.12 213 ASN A N 1
ATOM 1604 C CA . ASN A 1 213 ? -4.629 -15.100 -23.423 1.00 94.12 213 ASN A CA 1
ATOM 1605 C C . ASN A 1 213 ? -5.854 -15.778 -22.800 1.00 94.12 213 ASN A C 1
ATOM 1607 O O . ASN A 1 213 ? -5.726 -16.764 -22.072 1.00 94.12 213 ASN A O 1
ATOM 1611 N N . GLU A 1 214 ? -7.051 -15.271 -23.102 1.00 93.38 214 GLU A N 1
ATOM 1612 C CA . GLU A 1 214 ? -8.304 -15.850 -22.597 1.00 93.38 214 GLU A CA 1
ATOM 1613 C C . GLU A 1 214 ? -8.524 -17.298 -23.062 1.00 93.38 214 GLU A C 1
ATOM 1615 O O . GLU A 1 214 ? -9.125 -18.079 -22.328 1.00 93.38 214 GLU A O 1
ATOM 1620 N N . ALA A 1 215 ? -8.000 -17.694 -24.232 1.00 93.00 215 ALA A N 1
ATOM 1621 C CA . ALA A 1 215 ? -8.198 -19.040 -24.778 1.00 93.00 215 ALA A CA 1
ATOM 1622 C C . ALA A 1 215 ? -7.505 -20.130 -23.946 1.00 93.00 215 ALA A C 1
ATOM 1624 O O . ALA A 1 215 ? -7.968 -21.268 -23.913 1.00 93.00 215 ALA A O 1
ATOM 1625 N N . ILE A 1 216 ? -6.407 -19.776 -23.272 1.00 93.00 216 ILE A N 1
ATOM 1626 C CA . ILE A 1 216 ? -5.653 -20.685 -22.395 1.00 93.00 216 ILE A CA 1
ATOM 1627 C C . ILE A 1 216 ? -5.682 -20.249 -20.928 1.00 93.00 216 ILE A C 1
ATOM 1629 O O . ILE A 1 216 ? -5.085 -20.903 -20.075 1.00 93.00 216 ILE A O 1
ATOM 1633 N N . THR A 1 217 ? -6.372 -19.150 -20.615 1.00 93.12 217 THR A N 1
ATOM 1634 C CA . THR A 1 217 ? -6.478 -18.559 -19.272 1.00 93.12 217 THR A CA 1
ATOM 1635 C C . THR A 1 217 ? -5.126 -18.272 -18.604 1.00 93.12 217 THR A C 1
ATOM 1637 O O . THR A 1 217 ? -4.964 -18.452 -17.398 1.00 93.12 217 THR A O 1
ATOM 1640 N N . ALA A 1 218 ? -4.137 -17.826 -19.382 1.00 93.56 218 ALA A N 1
ATOM 1641 C CA . ALA A 1 218 ? -2.780 -17.569 -18.899 1.00 93.56 218 ALA A CA 1
ATOM 1642 C C . ALA A 1 218 ? -2.114 -16.402 -19.638 1.00 93.56 218 ALA A C 1
ATOM 1644 O O . ALA A 1 218 ? -2.514 -16.034 -20.740 1.00 93.56 218 ALA A O 1
ATOM 1645 N N . CYS A 1 219 ? -1.078 -15.824 -19.030 1.00 90.75 219 CYS A N 1
ATOM 1646 C CA . CYS A 1 219 ? -0.224 -14.848 -19.698 1.00 90.75 219 CYS A CA 1
ATOM 1647 C C . CYS A 1 219 ? 0.660 -15.550 -20.734 1.00 90.75 219 CYS A C 1
ATOM 1649 O O . CYS A 1 219 ? 1.368 -16.502 -20.410 1.00 90.75 219 CYS A O 1
ATOM 1651 N N . ASP A 1 220 ? 0.611 -15.065 -21.967 1.00 95.50 220 ASP A N 1
ATOM 1652 C CA . ASP A 1 220 ? 1.227 -15.663 -23.145 1.00 95.50 220 ASP A CA 1
ATOM 1653 C C . ASP A 1 220 ? 1.986 -14.591 -23.939 1.00 95.50 220 ASP A C 1
ATOM 1655 O O . ASP A 1 220 ? 1.878 -13.383 -23.688 1.00 95.50 220 ASP A O 1
ATOM 1659 N N . TRP A 1 221 ? 2.789 -15.026 -24.903 1.00 91.81 221 TRP A N 1
ATOM 1660 C CA . TRP A 1 221 ? 3.521 -14.126 -25.780 1.00 91.81 221 TRP A CA 1
ATOM 1661 C C . TRP A 1 221 ? 2.558 -13.264 -26.599 1.00 91.81 221 TRP A C 1
ATOM 1663 O O . TRP A 1 221 ? 1.577 -13.794 -27.119 1.00 91.81 221 TRP A O 1
ATOM 1673 N N . PRO A 1 222 ? 2.856 -11.968 -26.823 1.00 92.31 222 PRO A N 1
ATOM 1674 C CA . PRO A 1 222 ? 1.983 -11.082 -27.595 1.00 92.31 222 PRO A CA 1
ATOM 1675 C C . PRO A 1 222 ? 1.574 -11.629 -28.970 1.00 92.31 222 PRO A C 1
ATOM 1677 O O . PRO A 1 222 ? 0.469 -11.366 -29.427 1.00 92.31 222 PRO A O 1
ATOM 1680 N N . ALA A 1 223 ? 2.439 -12.424 -29.612 1.00 91.75 223 ALA A N 1
ATOM 1681 C CA . ALA A 1 223 ? 2.158 -13.073 -30.894 1.00 91.75 223 ALA A CA 1
ATOM 1682 C C . ALA A 1 223 ? 0.999 -14.091 -30.839 1.00 91.75 223 ALA A C 1
ATOM 1684 O O . ALA A 1 223 ? 0.368 -14.348 -31.861 1.00 91.75 223 ALA A O 1
ATOM 1685 N N . ASN A 1 224 ? 0.710 -14.641 -29.658 1.00 93.12 224 ASN A N 1
ATOM 1686 C CA . ASN A 1 224 ? -0.334 -15.638 -29.420 1.00 93.12 224 ASN A CA 1
ATOM 1687 C C . ASN A 1 224 ? -1.634 -15.018 -28.877 1.00 93.12 224 ASN A C 1
ATOM 1689 O O . ASN A 1 224 ? -2.621 -15.731 -28.695 1.00 93.12 224 ASN A O 1
ATOM 1693 N N . VAL A 1 225 ? -1.655 -13.704 -28.611 1.00 93.88 225 VAL A N 1
ATOM 1694 C CA . VAL A 1 225 ? -2.781 -13.028 -27.952 1.00 93.88 225 VAL A CA 1
ATOM 1695 C C . VAL A 1 225 ? -3.514 -12.105 -28.909 1.00 93.88 225 VAL A C 1
ATOM 1697 O O . VAL A 1 225 ? -2.963 -11.142 -29.439 1.00 93.88 225 VAL A O 1
ATOM 1700 N N . GLN A 1 226 ? -4.810 -12.354 -29.073 1.00 89.75 226 GLN A N 1
ATOM 1701 C CA . GLN A 1 226 ? -5.702 -11.466 -29.811 1.00 89.75 226 GLN A CA 1
ATOM 1702 C C . GLN A 1 226 ? -6.362 -10.481 -28.845 1.00 89.75 226 GLN A C 1
ATOM 1704 O O . GLN A 1 226 ? -7.428 -10.752 -28.298 1.00 89.75 226 GLN A O 1
ATOM 1709 N N . CYS A 1 227 ? -5.723 -9.330 -28.624 1.00 84.94 227 CYS A N 1
ATOM 1710 C CA . CYS A 1 227 ? -6.263 -8.316 -27.725 1.00 84.94 227 CYS A CA 1
ATOM 1711 C C . CYS A 1 227 ? -7.256 -7.368 -28.432 1.00 84.94 227 CYS A C 1
ATOM 1713 O O . CYS A 1 227 ? -6.880 -6.729 -29.422 1.00 84.94 227 CYS A O 1
ATOM 1715 N N . PRO A 1 228 ? -8.499 -7.202 -27.939 1.00 80.00 228 PRO A N 1
ATOM 1716 C CA . PRO A 1 228 ? -9.461 -6.280 -28.539 1.00 80.00 228 PRO A CA 1
ATOM 1717 C C . PRO A 1 228 ? -9.023 -4.815 -28.394 1.00 80.00 228 PRO A C 1
ATOM 1719 O O . PRO A 1 228 ? -8.773 -4.329 -27.292 1.00 80.00 228 PRO A O 1
ATOM 1722 N N . ALA A 1 229 ? -8.993 -4.062 -29.498 1.00 68.06 229 ALA A N 1
ATOM 1723 C CA . ALA A 1 229 ? -8.707 -2.630 -29.452 1.00 68.06 229 ALA A CA 1
ATOM 1724 C C . ALA A 1 229 ? -9.885 -1.852 -28.840 1.00 68.06 229 ALA A C 1
ATOM 1726 O O . ALA A 1 229 ? -10.991 -1.830 -29.392 1.00 68.06 229 ALA A O 1
ATOM 1727 N N . VAL A 1 230 ? -9.653 -1.146 -27.730 1.00 62.94 230 VAL A N 1
ATOM 1728 C CA . VAL A 1 230 ? -10.684 -0.279 -27.148 1.00 62.94 230 VAL A CA 1
ATOM 1729 C C . VAL A 1 230 ? -10.828 0.986 -27.987 1.00 62.94 230 VAL A C 1
ATOM 1731 O O . VAL A 1 230 ? -9.953 1.854 -28.011 1.00 62.94 230 VAL A O 1
ATOM 1734 N N . ARG A 1 231 ? -11.980 1.138 -28.647 1.00 50.56 231 ARG A N 1
ATOM 1735 C CA . ARG A 1 231 ? -12.360 2.397 -29.296 1.00 50.56 231 ARG A CA 1
ATOM 1736 C C . ARG A 1 231 ? -12.599 3.465 -28.228 1.00 50.56 231 ARG 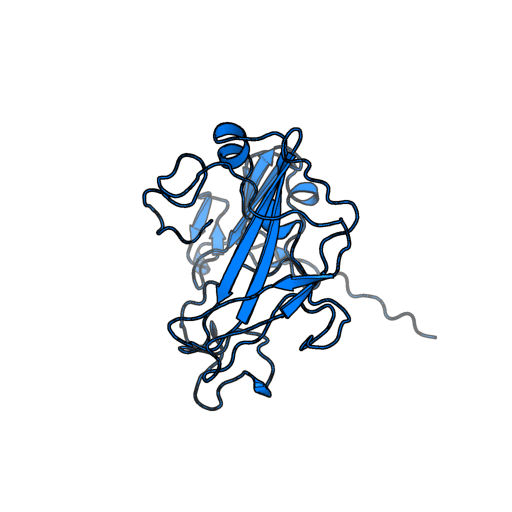A C 1
ATOM 1738 O O . ARG A 1 231 ? -13.692 3.563 -27.671 1.00 50.56 231 ARG A O 1
ATOM 1745 N N . ARG A 1 232 ? -11.591 4.297 -27.953 1.00 47.31 232 ARG A N 1
ATOM 1746 C CA . ARG A 1 232 ? -11.778 5.524 -27.167 1.00 47.31 232 ARG A CA 1
ATOM 1747 C C . ARG A 1 232 ? -12.771 6.411 -27.918 1.00 47.31 232 ARG A C 1
ATOM 1749 O O . ARG A 1 232 ? -12.474 6.879 -29.014 1.00 47.31 232 ARG A O 1
ATOM 1756 N N . ARG A 1 233 ? -13.962 6.637 -27.355 1.00 44.81 233 ARG A N 1
ATOM 1757 C CA . ARG A 1 233 ? -14.872 7.670 -27.867 1.00 44.81 233 ARG A CA 1
ATOM 1758 C C . ARG A 1 233 ? -14.142 9.008 -27.751 1.00 44.81 233 ARG A C 1
ATOM 1760 O O . ARG A 1 233 ? -13.898 9.482 -26.645 1.00 44.81 233 ARG A O 1
ATOM 1767 N N . SER A 1 234 ? -13.767 9.592 -28.886 1.00 41.69 234 SER A N 1
ATOM 1768 C CA . SER A 1 234 ? -13.243 10.953 -28.963 1.00 41.69 234 SER A CA 1
ATOM 1769 C C . SER A 1 234 ? -14.242 11.893 -28.288 1.00 41.69 234 SER A C 1
ATOM 1771 O O . SER A 1 234 ? -15.398 11.967 -28.717 1.00 41.69 234 SER A O 1
ATOM 1773 N N . ARG A 1 235 ? -13.824 12.596 -27.229 1.00 47.97 235 ARG A N 1
ATOM 1774 C CA . ARG A 1 235 ? -14.595 13.724 -26.699 1.00 47.97 235 ARG A CA 1
ATOM 1775 C C . ARG A 1 235 ? -14.746 14.723 -27.847 1.00 47.97 235 ARG A C 1
ATOM 1777 O O . ARG A 1 235 ? -13.748 15.256 -28.319 1.00 47.97 235 ARG A O 1
ATOM 1784 N N . ARG A 1 236 ? -15.973 14.938 -28.332 1.00 42.09 236 ARG A N 1
ATOM 1785 C CA . ARG A 1 236 ? -16.264 16.100 -29.178 1.00 42.09 236 ARG A CA 1
ATOM 1786 C C . ARG A 1 236 ? -15.941 17.328 -28.332 1.00 42.09 236 ARG A C 1
ATOM 1788 O O . ARG A 1 236 ? -16.537 17.500 -27.273 1.00 42.09 236 ARG A O 1
ATOM 1795 N N . ALA A 1 237 ? -14.972 18.127 -28.766 1.00 43.75 237 ALA A N 1
ATOM 1796 C CA . ALA A 1 237 ? -14.809 19.474 -28.253 1.00 43.75 237 ALA A CA 1
ATOM 1797 C C . ALA A 1 237 ? -16.089 20.239 -28.611 1.00 43.75 237 ALA A C 1
ATOM 1799 O O . ALA A 1 237 ? -16.397 20.404 -29.792 1.00 43.75 237 ALA A O 1
ATOM 1800 N N . SER A 1 238 ? -16.873 20.631 -27.607 1.00 45.12 238 SER A N 1
ATOM 1801 C CA . SER A 1 238 ? -17.893 21.655 -27.807 1.00 45.12 238 SER A CA 1
ATOM 1802 C C . SER A 1 238 ? -17.154 22.968 -28.012 1.00 45.12 238 SER A C 1
ATOM 1804 O O . SER A 1 238 ? -16.526 23.472 -27.085 1.00 45.12 238 SER A O 1
ATOM 1806 N N . ALA A 1 239 ? -17.184 23.463 -29.244 1.00 40.00 239 ALA A N 1
ATOM 1807 C CA . ALA A 1 239 ? -16.821 24.833 -29.552 1.00 40.00 239 ALA A CA 1
ATOM 1808 C C . ALA A 1 239 ? -17.861 25.772 -28.920 1.00 40.00 239 ALA A C 1
ATOM 1810 O O . ALA A 1 239 ? -19.065 25.561 -29.091 1.00 40.00 239 ALA A O 1
ATOM 1811 N N . LEU A 1 240 ? -17.370 26.775 -28.196 1.00 44.56 240 LEU A N 1
ATOM 1812 C CA . LEU A 1 240 ? -18.028 28.055 -27.945 1.00 44.56 240 LEU A CA 1
ATOM 1813 C C . LEU A 1 240 ? -17.094 29.135 -28.487 1.00 44.56 240 LEU A C 1
ATOM 1815 O O . LEU A 1 240 ? -15.869 28.981 -28.270 1.00 44.56 240 LEU A O 1
#

Radius of gyration: 19.71 Å; chains: 1; bounding box: 43×49×50 Å

Sequence (240 aa):
MCGDPWPSDRPHEAGGRYWFGTVTGSYEEGQAVNLTVRLTAAHKGRFLFRVCRIVGAGVAAEQAQLSYDCLNAHTLVQADAPGAQAPGDPWWYVDNEQYLYDAMPYQLPKGLHCDGVAATCVLQWFYLTGNSCDPPGTPAPYSSPWLGTCGTTSLNYPEEPPSGPAGSPPPAATFCKAAGWFADPLSGCKGYYRCTGPGAGWYQQCTGTLLFNEAITACDWPANVQCPAVRRRSRRASAL

Organism: NCBI:txid554055

pLDDT: mean 84.33, std 14.79, range [34.09, 98.12]

InterPro domains:
  IPR002557 Chitin binding domain [PF01607] (176-227)
  IPR002557 Chitin binding domain [PS50940] (173-229)
  IPR002557 Chitin binding domain [SM00494] (174-229)
  IPR036508 Chitin binding domain superfamily [SSF57625] (169-230)